Protein AF-A0A1H9PTI1-F1 (afdb_monomer)

Organism: NCBI:txid142588

Solvent-accessible surface area (backbone atoms only — not comparable to full-atom values): 15862 Å² total; per-residue (Å²): 107,56,58,69,17,53,41,52,44,51,54,34,57,76,70,72,52,53,68,55,72,52,19,57,98,73,50,55,49,75,55,46,56,32,26,38,67,64,71,44,89,77,56,69,72,57,49,54,56,40,30,57,69,66,73,48,55,71,68,59,50,48,56,72,28,37,82,60,94,69,70,53,70,65,55,54,46,49,50,21,57,80,72,66,36,58,73,56,34,56,50,49,29,56,48,19,50,52,51,20,77,75,63,73,42,64,69,27,50,56,50,23,51,50,40,49,43,56,50,19,60,72,71,76,45,77,63,61,64,71,61,53,50,55,52,50,53,54,60,71,69,56,81,62,47,50,71,67,51,46,44,48,47,55,74,44,54,92,80,47,62,65,69,57,54,53,51,52,47,33,49,53,71,64,57,84,39,75,41,35,55,95,72,54,80,48,71,57,45,55,53,32,53,53,54,50,31,53,51,24,49,77,68,67,37,51,71,59,22,50,53,51,50,54,52,50,43,74,76,47,57,40,92,89,33,55,67,46,43,42,55,50,42,24,51,52,8,49,49,24,36,75,70,66,74,40,50,66,63,8,49,50,37,33,50,54,33,35,52,52,31,47,76,71,67,37,55,71,59,24,51,53,54,50,54,51,51,51,54,54,51,64,75,65,56,81,132

Sequence (287 aa):
MKKIGQTLRLLRQSKGLSQREVAEGVMDFSYYNRVENDKVNISFSKLLLLLENFDISIEEFMFLNENNNKKDLRTLIADAYYLGNIQTLLKLEKLCIKQFEESDKILFRHSFILCRLLFARRNNEKLEQRYIDEIVDYLNSLSYYTRNDVRMLSDFYDILPTEMVFFLFEQMCIGKKKHSIADLSGFDMLVFHFNVIDLAIKHEKYSLAKKILEETKKEFFNPLNLLAVTICNYYDGLFLILFGNDAEQGTKLAEETIVVLESCKLKYQAQRHKEFLEEIKAKVQPI

pLDDT: mean 90.62, std 10.35, range [40.16, 97.88]

Foldseek 3Di:
DAQLLCLLVVLCVVVVHDLCLLCPPQHDSVVSVCSNVVNDDDDPVSVCSSCVSSVHDPVVSVVSRDPDPDDDLLVQLVCCLLVVPLVSLVVSLVVLVVVCVVPVDVSSVLSNQLSQCSVCVVVVHDRDVVSQVVLVVVLVPAQADDLVNLQSCLSCVVVHDLVVLVVVCCCCQPDVNPRYDPPNQDDSVLSSLLSNLVSCVVVVVNVVSVVSLVSLCVRQVDPVRVVSVLVSQLVVLLVCQQVVVHVPSSLVSLVVSLVVCVVVVVVVVSVVSVVVNVVSNVVRDDD

Secondary structure (DSSP, 8-state):
---HHHHHHHHHHHTT--HHHHHTTTS-HHHHHHHHTTSS---HHHHHHHHHHHT--HHHHHHHH-S-----HHHHHHHHHHTT-HHHHHHHHHHHHHHHHHH--HHHHHHHHHHHHHHHHHTTPPPPHHHHHHHHHHHHT-SSB-HHHHHHHHHHTTTS-HHHHHHHHHHHHSSTTTTB-TT-TTHHHHHHHHHHHHHHHHTT-HHHHHHHHHHHHHHH--TT-HHHHHHHHHHHHHHHHHTTS-HHHHHHHHHHHHHHHHHTT-HHHHHHHHHHHHHHHHHHS--

Structure (mmCIF, N/CA/C/O backbone):
data_AF-A0A1H9PTI1-F1
#
_entry.id   AF-A0A1H9PTI1-F1
#
loop_
_atom_site.group_PDB
_atom_site.id
_atom_site.type_symbol
_atom_site.label_atom_id
_atom_site.label_alt_id
_atom_site.label_comp_id
_atom_site.label_asym_id
_atom_site.label_entity_id
_atom_site.label_seq_id
_atom_site.pdbx_PDB_ins_code
_atom_site.Cartn_x
_atom_site.Cartn_y
_atom_site.Cartn_z
_atom_site.occupancy
_atom_site.B_iso_or_equiv
_atom_site.auth_seq_id
_atom_site.auth_comp_id
_atom_site.auth_asym_id
_atom_site.auth_atom_id
_atom_site.pdbx_PDB_model_num
ATOM 1 N N . MET A 1 1 ? 16.698 6.234 -17.238 1.00 64.75 1 MET A N 1
ATOM 2 C CA . MET A 1 1 ? 17.131 4.822 -17.260 1.00 64.75 1 MET A CA 1
ATOM 3 C C . MET A 1 1 ? 18.448 4.756 -18.008 1.00 64.75 1 MET A C 1
ATOM 5 O O . MET A 1 1 ? 18.610 5.519 -18.959 1.00 64.75 1 MET A O 1
ATOM 9 N N . LYS A 1 2 ? 19.387 3.914 -17.571 1.00 76.19 2 LYS A N 1
ATOM 10 C CA . LYS A 1 2 ? 20.518 3.505 -18.409 1.00 76.19 2 LYS A CA 1
ATOM 11 C C . LYS A 1 2 ? 19.982 2.711 -19.601 1.00 76.19 2 LYS A C 1
ATOM 13 O O . LYS A 1 2 ? 18.814 2.313 -19.625 1.00 76.19 2 LYS A O 1
ATOM 18 N N . LYS A 1 3 ? 20.820 2.525 -20.617 1.00 88.50 3 LYS A N 1
ATOM 19 C CA . LYS A 1 3 ? 20.473 1.613 -21.702 1.00 88.50 3 LYS A CA 1
ATOM 20 C C . LYS A 1 3 ? 20.676 0.170 -21.231 1.00 88.50 3 LYS A C 1
ATOM 22 O O . LYS A 1 3 ? 21.641 -0.119 -20.526 1.00 88.50 3 LYS A O 1
ATOM 27 N N . ILE A 1 4 ? 19.769 -0.717 -21.635 1.00 92.19 4 ILE A N 1
ATOM 28 C CA . ILE A 1 4 ? 19.734 -2.127 -21.211 1.00 92.19 4 ILE A CA 1
ATOM 29 C C . ILE A 1 4 ? 21.072 -2.826 -21.484 1.00 92.19 4 ILE A C 1
ATOM 31 O O . ILE A 1 4 ? 21.579 -3.526 -20.611 1.00 92.19 4 ILE A O 1
ATOM 35 N N . GLY A 1 5 ? 21.674 -2.598 -22.655 1.00 94.88 5 GLY A N 1
ATOM 36 C CA . GLY A 1 5 ? 22.947 -3.205 -23.036 1.00 94.88 5 GLY A CA 1
ATOM 37 C C . GLY A 1 5 ? 24.093 -2.824 -22.107 1.00 94.88 5 GLY A C 1
ATOM 38 O O . GLY A 1 5 ? 24.860 -3.685 -21.681 1.00 94.88 5 GLY A O 1
ATOM 39 N N . GLN A 1 6 ? 24.168 -1.550 -21.721 1.00 93.06 6 GLN A N 1
ATOM 40 C CA . GLN A 1 6 ? 25.164 -1.069 -20.759 1.00 93.06 6 GLN A CA 1
ATOM 41 C C . GLN A 1 6 ? 25.001 -1.710 -19.383 1.00 93.06 6 GLN A C 1
ATOM 43 O O . GLN A 1 6 ? 26.000 -2.059 -18.756 1.00 93.06 6 GLN A O 1
ATOM 48 N N . THR A 1 7 ? 23.762 -1.887 -18.920 1.00 94.44 7 THR A N 1
ATOM 49 C CA . THR A 1 7 ? 23.484 -2.555 -17.642 1.00 94.44 7 THR A CA 1
ATOM 50 C C . THR A 1 7 ? 23.893 -4.028 -17.693 1.00 94.44 7 THR A C 1
ATOM 52 O O . THR A 1 7 ? 24.588 -4.489 -16.790 1.00 94.44 7 THR A O 1
ATOM 55 N N . LEU A 1 8 ? 23.566 -4.743 -18.778 1.00 95.88 8 LEU A N 1
ATOM 56 C CA . LEU A 1 8 ? 23.993 -6.134 -18.990 1.00 95.88 8 LEU A CA 1
ATOM 57 C C . LEU A 1 8 ? 25.522 -6.261 -19.029 1.00 95.88 8 LEU A C 1
ATOM 59 O O . LEU A 1 8 ? 26.089 -7.136 -18.381 1.00 95.88 8 LEU A O 1
ATOM 63 N N . ARG A 1 9 ? 26.205 -5.338 -19.715 1.00 95.69 9 ARG A N 1
ATOM 64 C CA . ARG A 1 9 ? 27.671 -5.300 -19.761 1.00 95.69 9 ARG A CA 1
ATOM 65 C C . ARG A 1 9 ? 28.286 -5.088 -18.381 1.00 95.69 9 ARG A C 1
ATOM 67 O O . ARG A 1 9 ? 29.258 -5.761 -18.047 1.00 95.69 9 ARG A O 1
ATOM 74 N N . LEU A 1 10 ? 27.742 -4.157 -17.600 1.00 93.94 10 LEU A N 1
ATOM 75 C CA . LEU A 1 10 ? 28.207 -3.876 -16.242 1.00 93.94 10 LEU A CA 1
ATOM 76 C C . LEU A 1 10 ? 28.035 -5.100 -15.335 1.00 93.94 10 LEU A C 1
ATOM 78 O O . LEU A 1 10 ? 28.979 -5.479 -14.648 1.00 93.94 10 LEU A O 1
ATOM 82 N N . LEU A 1 11 ? 26.867 -5.743 -15.387 1.00 94.94 11 LEU A N 1
ATOM 83 C CA . LEU A 1 11 ? 26.568 -6.958 -14.630 1.00 94.94 11 LEU A CA 1
ATOM 84 C C . LEU A 1 11 ? 27.483 -8.124 -15.023 1.00 94.94 11 LEU A C 1
ATOM 86 O O . LEU A 1 11 ? 28.022 -8.827 -14.171 1.00 94.94 11 LEU A O 1
ATOM 90 N N . ARG A 1 12 ? 27.716 -8.302 -16.324 1.00 96.19 12 ARG A N 1
ATOM 91 C CA . ARG A 1 12 ? 28.641 -9.314 -16.822 1.00 96.19 12 ARG A CA 1
ATOM 92 C C . ARG A 1 12 ? 30.058 -9.088 -16.316 1.00 96.19 12 ARG A C 1
ATOM 94 O O . ARG A 1 12 ? 30.703 -10.023 -15.850 1.00 96.19 12 ARG A O 1
ATOM 101 N N . GLN A 1 13 ? 30.550 -7.856 -16.425 1.00 96.19 13 GLN A N 1
ATOM 102 C CA . GLN A 1 13 ? 31.900 -7.511 -15.994 1.00 96.19 13 GLN A CA 1
ATOM 103 C C . GLN A 1 13 ? 32.073 -7.650 -14.477 1.00 96.19 13 GLN A C 1
ATOM 105 O O . GLN A 1 13 ? 33.123 -8.121 -14.051 1.00 96.19 13 GLN A O 1
ATOM 110 N N . SER A 1 14 ? 31.063 -7.307 -13.668 1.00 94.81 14 SER A N 1
ATOM 111 C CA . SER A 1 14 ? 31.139 -7.462 -12.209 1.00 94.81 14 SER A CA 1
ATOM 112 C C . SER A 1 14 ? 31.181 -8.925 -11.762 1.00 94.81 14 SER A C 1
ATOM 114 O O . SER A 1 14 ? 31.816 -9.229 -10.757 1.00 94.81 14 SER A O 1
ATOM 116 N N . LYS A 1 15 ? 30.563 -9.834 -12.528 1.00 94.69 15 LYS A N 1
ATOM 117 C CA . LYS A 1 15 ? 30.600 -11.287 -12.294 1.00 94.69 15 LYS A CA 1
ATOM 118 C C . LYS A 1 15 ? 31.793 -11.992 -12.959 1.00 94.69 15 LYS A C 1
ATOM 120 O O . LYS A 1 15 ? 31.915 -13.204 -12.847 1.00 94.69 15 LYS A O 1
ATOM 125 N N . GLY A 1 16 ? 32.672 -11.260 -13.652 1.00 95.75 16 GLY A N 1
ATOM 126 C CA . GLY A 1 16 ? 33.845 -11.834 -14.323 1.00 95.75 16 GLY A CA 1
ATOM 127 C C . GLY A 1 16 ? 33.519 -12.735 -15.520 1.00 95.75 16 GLY A C 1
ATOM 128 O O . GLY A 1 16 ? 34.375 -13.500 -15.950 1.00 95.75 16 GLY A O 1
ATOM 129 N N . LEU A 1 17 ? 32.305 -12.638 -16.070 1.00 94.94 17 LEU A N 1
ATOM 130 C CA . LEU A 1 17 ? 31.824 -13.511 -17.140 1.00 94.94 17 LEU A CA 1
ATOM 131 C C . LEU A 1 17 ? 32.238 -12.995 -18.528 1.00 94.94 17 LEU A C 1
ATOM 133 O O . LEU A 1 17 ? 32.283 -11.788 -18.810 1.00 94.94 17 LEU A O 1
ATOM 137 N N . SER A 1 18 ? 32.496 -13.909 -19.454 1.00 95.00 18 SER A N 1
ATOM 138 C CA . SER A 1 18 ? 32.655 -13.606 -20.872 1.00 95.00 18 SER A CA 1
ATOM 139 C C . SER A 1 18 ? 31.298 -13.424 -21.553 1.00 95.00 18 SER A C 1
ATOM 141 O O . SER A 1 18 ? 30.252 -13.886 -21.101 1.00 95.00 18 SER A O 1
ATOM 143 N N . GLN A 1 19 ? 31.298 -12.729 -22.690 1.00 95.12 19 GLN A N 1
ATOM 144 C CA . GLN A 1 19 ? 30.088 -12.564 -23.501 1.00 95.12 19 GLN A CA 1
ATOM 145 C C . GLN A 1 19 ? 29.557 -13.897 -24.048 1.00 95.12 19 GLN A C 1
ATOM 147 O O . GLN A 1 19 ? 28.377 -13.981 -24.364 1.00 95.12 19 GLN A O 1
ATOM 152 N N . ARG A 1 20 ? 30.418 -14.914 -24.200 1.00 94.12 20 ARG A N 1
ATOM 153 C CA . ARG A 1 20 ? 30.008 -16.240 -24.678 1.00 94.12 20 ARG A CA 1
ATOM 154 C C . ARG A 1 20 ? 29.262 -17.005 -23.594 1.00 94.12 20 ARG A C 1
ATOM 156 O O . ARG A 1 20 ? 28.177 -17.481 -23.882 1.00 94.12 20 ARG A O 1
ATOM 163 N N . GLU A 1 21 ? 29.808 -17.033 -22.379 1.00 92.88 21 GLU A N 1
ATOM 164 C CA . GLU A 1 21 ? 29.183 -17.699 -21.224 1.00 92.88 21 GLU A CA 1
ATOM 165 C C . GLU A 1 21 ? 27.784 -17.141 -20.948 1.00 92.88 21 GLU A C 1
ATOM 167 O O . GLU A 1 21 ? 26.845 -17.894 -20.739 1.00 92.88 21 GLU A O 1
ATOM 172 N N . VAL A 1 22 ? 27.608 -15.819 -21.032 1.00 93.50 22 VAL A N 1
ATOM 173 C CA . VAL A 1 22 ? 26.290 -15.204 -20.816 1.00 93.50 22 VAL A CA 1
ATOM 174 C C . VAL A 1 22 ? 25.308 -15.486 -21.957 1.00 93.50 22 VAL A C 1
ATOM 176 O O . VAL A 1 22 ? 24.116 -15.649 -21.715 1.00 93.50 22 VAL A O 1
ATOM 179 N N . ALA A 1 23 ? 25.778 -15.494 -23.207 1.00 94.62 23 ALA A N 1
ATOM 180 C CA . ALA A 1 23 ? 24.911 -15.653 -24.374 1.00 94.62 23 ALA A CA 1
ATOM 181 C C . ALA A 1 23 ? 24.483 -17.111 -24.622 1.00 94.62 23 ALA A C 1
ATOM 183 O O . ALA A 1 23 ? 23.519 -17.347 -25.356 1.00 94.62 23 ALA A O 1
ATOM 184 N N . GLU A 1 24 ? 25.201 -18.072 -24.038 1.00 93.19 24 GLU A N 1
ATOM 185 C CA . GLU A 1 24 ? 24.982 -19.504 -24.220 1.00 93.19 24 GLU A CA 1
ATOM 186 C C . GLU A 1 24 ? 23.535 -19.907 -23.903 1.00 93.19 24 GLU A C 1
ATOM 188 O O . GLU A 1 24 ? 22.934 -19.452 -22.932 1.00 93.19 24 GLU A O 1
ATOM 193 N N . GLY A 1 25 ? 22.939 -20.711 -24.787 1.00 93.12 25 GLY A N 1
ATOM 194 C CA . GLY A 1 25 ? 21.541 -21.143 -24.675 1.00 93.12 25 GLY A CA 1
ATOM 195 C C . GLY A 1 25 ? 20.489 -20.070 -24.992 1.00 93.12 25 GLY A C 1
ATOM 196 O O . GLY A 1 25 ? 19.322 -20.416 -25.161 1.00 93.12 25 GLY A O 1
ATOM 197 N N . VAL A 1 26 ? 20.870 -18.793 -25.143 1.00 95.81 26 VAL A N 1
ATOM 198 C CA . VAL A 1 26 ? 19.920 -17.682 -25.355 1.00 95.81 26 VAL A CA 1
ATOM 199 C C . VAL A 1 26 ? 20.045 -17.050 -26.743 1.00 95.81 26 VAL A C 1
ATOM 201 O O . VAL A 1 26 ? 19.034 -16.757 -27.394 1.00 95.81 26 VAL A O 1
ATOM 204 N N . MET A 1 27 ? 21.271 -16.775 -27.204 1.00 95.56 27 MET A N 1
ATOM 205 C CA . MET A 1 27 ? 21.526 -16.108 -28.487 1.00 95.56 27 MET A CA 1
ATOM 206 C C . MET A 1 27 ? 22.975 -16.254 -28.969 1.00 95.56 27 MET A C 1
ATOM 208 O O . MET A 1 27 ? 23.883 -16.533 -28.196 1.00 95.56 27 MET A O 1
ATOM 212 N N . ASP A 1 28 ? 23.219 -15.958 -30.246 1.00 94.88 28 ASP A N 1
ATOM 213 C CA . ASP A 1 28 ? 24.581 -15.904 -30.776 1.00 94.88 28 ASP A CA 1
ATOM 214 C C . ASP A 1 28 ? 25.425 -14.807 -30.117 1.00 94.88 28 ASP A C 1
ATOM 216 O O . ASP A 1 28 ? 24.972 -13.676 -29.910 1.00 94.88 28 ASP A O 1
ATOM 220 N N . PHE A 1 29 ? 26.711 -15.103 -29.912 1.00 91.69 29 PHE A N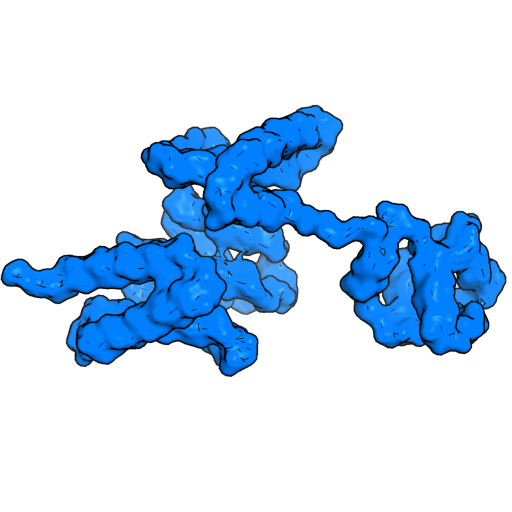 1
ATOM 221 C CA . PHE A 1 29 ? 27.704 -14.157 -29.392 1.00 91.69 29 PHE A CA 1
ATOM 222 C C . PHE A 1 29 ? 27.695 -12.810 -30.135 1.00 91.69 29 PHE A C 1
ATOM 224 O O . PHE A 1 29 ? 27.765 -11.751 -29.511 1.00 91.69 29 PHE A O 1
ATOM 231 N N . SER A 1 30 ? 27.577 -12.826 -31.468 1.00 93.94 30 SER A N 1
ATOM 232 C CA . SER A 1 30 ? 27.551 -11.602 -32.283 1.00 93.94 30 SER A CA 1
ATOM 233 C C . SER A 1 30 ? 26.294 -10.760 -32.032 1.00 93.94 30 SER A C 1
ATOM 235 O O . SER A 1 30 ? 26.329 -9.531 -32.123 1.00 93.94 30 SER A O 1
ATOM 237 N N . TYR A 1 31 ? 25.172 -11.399 -31.694 1.00 96.31 31 TYR A N 1
ATOM 238 C CA . TYR A 1 31 ? 23.957 -10.711 -31.282 1.00 96.31 31 TYR A CA 1
ATOM 239 C C . TYR A 1 31 ? 24.129 -10.132 -29.878 1.00 96.31 31 TYR A C 1
ATOM 241 O O . TYR A 1 31 ? 23.913 -8.936 -29.703 1.00 96.31 31 TYR A O 1
ATOM 249 N N . TYR A 1 32 ? 24.599 -10.928 -28.914 1.00 96.94 32 TYR A N 1
ATOM 250 C CA . TYR A 1 32 ? 24.803 -10.469 -27.538 1.00 96.94 32 TYR A CA 1
ATOM 251 C C . TYR A 1 32 ? 25.808 -9.311 -27.444 1.00 96.94 32 TYR A C 1
ATOM 253 O O . TYR A 1 32 ? 25.558 -8.313 -26.772 1.00 96.94 32 TYR A O 1
ATOM 261 N N . ASN A 1 33 ? 26.903 -9.365 -28.207 1.00 96.44 33 ASN A N 1
ATOM 262 C CA . ASN A 1 33 ? 27.857 -8.261 -28.294 1.00 96.44 33 ASN A CA 1
ATOM 263 C C . ASN A 1 33 ? 27.194 -6.967 -28.801 1.00 96.44 33 ASN A C 1
ATOM 265 O O . ASN A 1 33 ? 27.446 -5.886 -28.268 1.00 96.44 33 ASN A O 1
ATOM 269 N N . ARG A 1 34 ? 26.313 -7.058 -29.805 1.00 97.12 34 ARG A N 1
ATOM 270 C CA . ARG A 1 34 ? 25.544 -5.902 -30.285 1.00 97.12 34 ARG A CA 1
ATOM 271 C C . ARG A 1 34 ? 24.524 -5.421 -29.252 1.00 97.12 34 ARG A C 1
ATOM 273 O O . ARG A 1 34 ? 24.325 -4.212 -29.169 1.00 97.12 34 ARG A O 1
ATOM 280 N N . VAL A 1 35 ? 23.922 -6.318 -28.466 1.00 96.75 35 VAL A N 1
ATOM 281 C CA . VAL A 1 35 ? 23.037 -5.958 -27.344 1.00 96.75 35 VAL A CA 1
ATOM 282 C C . VAL A 1 35 ? 23.811 -5.146 -26.308 1.00 96.75 35 VAL A C 1
ATOM 284 O O . VAL A 1 35 ? 23.404 -4.029 -26.020 1.00 96.75 35 VAL A O 1
ATOM 287 N N . GLU A 1 36 ? 24.954 -5.635 -25.810 1.00 95.94 36 GLU A N 1
ATOM 288 C CA . GLU A 1 36 ? 25.761 -4.933 -24.791 1.00 95.94 36 GLU A CA 1
ATOM 289 C C . GLU A 1 36 ? 26.245 -3.545 -25.231 1.00 95.94 36 GLU A C 1
ATOM 291 O O . GLU A 1 36 ? 26.475 -2.664 -24.405 1.00 95.94 36 GLU A O 1
ATOM 296 N N . ASN A 1 37 ? 26.414 -3.345 -26.539 1.00 95.12 37 ASN A N 1
ATOM 297 C CA . ASN A 1 37 ? 26.810 -2.067 -27.127 1.00 95.12 37 ASN A CA 1
ATOM 298 C C . ASN A 1 37 ? 25.611 -1.198 -27.559 1.00 95.12 37 ASN A C 1
ATOM 300 O O . ASN A 1 37 ? 25.799 -0.219 -28.287 1.00 95.12 37 ASN A O 1
ATOM 304 N N . ASP A 1 38 ? 24.389 -1.567 -27.158 1.00 93.94 38 ASP A N 1
ATOM 305 C CA . ASP A 1 38 ? 23.122 -0.910 -27.501 1.00 93.94 38 ASP A CA 1
ATOM 306 C C . ASP A 1 38 ? 22.920 -0.703 -29.013 1.00 93.94 38 ASP A C 1
ATOM 308 O O . ASP A 1 38 ? 22.343 0.295 -29.456 1.00 93.94 38 ASP A O 1
ATOM 312 N N . LYS A 1 39 ? 23.449 -1.624 -29.827 1.00 96.38 39 LYS A N 1
ATOM 313 C CA . LYS A 1 39 ? 23.318 -1.617 -31.293 1.00 96.38 39 LYS A CA 1
ATOM 314 C C . LYS A 1 39 ? 22.070 -2.348 -31.769 1.00 96.38 39 LYS A C 1
ATOM 316 O O . LYS A 1 39 ? 21.608 -2.083 -32.873 1.00 96.38 39 LYS A O 1
ATOM 321 N N . VAL A 1 40 ? 21.543 -3.262 -30.959 1.00 95.31 40 VAL A N 1
ATOM 322 C CA . VAL A 1 40 ? 20.271 -3.949 -31.199 1.00 95.31 40 VAL A CA 1
ATOM 323 C C . VAL A 1 40 ? 19.473 -4.013 -29.904 1.00 95.31 40 VAL A C 1
ATOM 325 O O . VAL A 1 40 ? 20.048 -4.088 -28.818 1.00 95.31 40 VAL A O 1
ATOM 328 N N . ASN A 1 41 ? 18.148 -4.009 -30.024 1.00 92.62 41 ASN A N 1
ATOM 329 C CA . ASN A 1 41 ? 17.269 -4.244 -28.886 1.00 92.62 41 ASN A CA 1
ATOM 330 C C . ASN A 1 41 ? 17.242 -5.736 -28.533 1.00 92.62 41 ASN A C 1
ATOM 332 O O . ASN A 1 41 ? 17.414 -6.607 -29.390 1.00 92.62 41 ASN A O 1
ATOM 336 N N . ILE A 1 42 ? 16.981 -6.033 -27.267 1.00 94.69 42 ILE A N 1
ATOM 337 C CA . ILE A 1 42 ? 16.712 -7.387 -26.789 1.00 94.69 42 ILE A CA 1
ATOM 338 C C . ILE A 1 42 ? 15.212 -7.535 -26.519 1.00 94.69 42 ILE A C 1
ATOM 340 O O . ILE A 1 42 ? 14.579 -6.629 -25.981 1.00 94.69 42 ILE A O 1
ATOM 344 N N . SER A 1 43 ? 14.628 -8.664 -26.918 1.00 95.56 43 SER A N 1
ATOM 345 C CA . SER A 1 43 ? 13.246 -9.000 -26.560 1.00 95.56 43 SER A CA 1
ATOM 346 C C . SER A 1 43 ? 13.142 -9.319 -25.070 1.00 95.56 43 SER A C 1
ATOM 348 O O . SER A 1 43 ? 14.052 -9.948 -24.532 1.00 95.56 43 SER A O 1
ATOM 350 N N . PHE A 1 44 ? 12.005 -9.015 -24.446 1.00 95.19 44 PHE A N 1
ATOM 351 C CA . PHE A 1 44 ? 11.764 -9.298 -23.028 1.00 95.19 44 PHE A CA 1
ATOM 352 C C . PHE A 1 44 ? 12.049 -10.760 -22.635 1.00 95.19 44 PHE A C 1
ATOM 354 O O . PHE A 1 44 ? 12.798 -10.995 -21.696 1.00 95.19 44 PHE A O 1
ATOM 361 N N . SER A 1 45 ? 11.576 -11.745 -23.409 1.00 96.44 45 SER A N 1
ATOM 362 C CA . SER A 1 45 ? 11.821 -13.171 -23.124 1.00 96.44 45 SER A CA 1
ATOM 363 C C . SER A 1 45 ? 13.310 -13.533 -23.096 1.00 96.44 45 SER A C 1
ATOM 365 O O . SER A 1 45 ? 13.759 -14.250 -22.214 1.00 96.44 45 SER A O 1
ATOM 367 N N . LYS A 1 46 ? 14.099 -12.993 -24.034 1.00 96.25 46 LYS A N 1
ATOM 368 C CA . LYS A 1 46 ? 15.558 -13.189 -24.052 1.00 96.25 46 LYS A CA 1
ATOM 369 C C . LYS A 1 46 ? 16.248 -12.478 -22.897 1.00 96.25 46 LYS A C 1
ATOM 371 O O . LYS A 1 46 ? 17.246 -12.983 -22.411 1.00 96.25 46 LYS A O 1
ATOM 376 N N . LEU A 1 47 ? 15.746 -11.314 -22.480 1.00 96.25 47 LEU A N 1
ATOM 377 C CA . LEU A 1 47 ? 16.271 -10.636 -21.301 1.00 96.25 47 LEU A CA 1
ATOM 378 C C . LEU A 1 47 ? 16.094 -11.524 -20.068 1.00 96.25 47 LEU A C 1
ATOM 380 O O . LEU A 1 47 ? 17.084 -11.757 -19.396 1.00 96.25 47 LEU A O 1
ATOM 384 N N . LEU A 1 48 ? 14.900 -12.077 -19.826 1.00 96.25 48 LEU A N 1
ATOM 385 C CA . LEU A 1 48 ? 14.656 -12.966 -18.681 1.00 96.25 48 LEU A CA 1
ATOM 386 C C . LEU A 1 48 ? 15.615 -14.163 -18.653 1.00 96.25 48 LEU A C 1
ATOM 388 O O . LEU A 1 48 ? 16.266 -14.384 -17.640 1.00 96.25 48 LEU A O 1
ATOM 392 N N . LEU A 1 49 ? 15.797 -14.845 -19.788 1.00 96.38 49 LEU A N 1
ATOM 393 C CA . LEU A 1 49 ? 16.751 -15.957 -19.893 1.00 96.38 49 LEU A CA 1
ATOM 394 C C . LEU A 1 49 ? 18.202 -15.530 -19.611 1.00 96.38 49 LEU A C 1
ATOM 396 O O . LEU A 1 49 ? 18.966 -16.268 -19.001 1.00 96.38 49 LEU A O 1
ATOM 400 N N . LEU A 1 50 ? 18.606 -14.324 -20.026 1.00 95.94 50 LEU A N 1
ATOM 401 C CA . LEU A 1 50 ? 19.926 -13.808 -19.657 1.00 95.94 50 LEU A CA 1
ATOM 402 C C . LEU A 1 50 ? 20.039 -13.531 -18.157 1.00 95.94 50 LEU A C 1
ATOM 404 O O . LEU A 1 50 ? 21.106 -13.740 -17.590 1.00 95.94 50 LEU A O 1
ATOM 408 N N . LEU A 1 51 ? 18.979 -13.023 -17.523 1.00 95.50 51 LEU A N 1
ATOM 409 C CA . LEU A 1 51 ? 18.977 -12.759 -16.084 1.00 95.50 51 LEU A CA 1
ATOM 410 C C . LEU A 1 51 ? 19.094 -14.056 -15.274 1.00 95.50 51 LEU A C 1
ATOM 412 O O . LEU A 1 51 ? 19.807 -14.063 -14.275 1.00 95.50 51 LEU A O 1
ATOM 416 N N . GLU A 1 52 ? 18.512 -15.156 -15.761 1.00 94.06 52 GLU A N 1
ATOM 417 C CA . GLU A 1 52 ? 18.744 -16.503 -15.219 1.00 94.06 52 GLU A CA 1
ATOM 418 C C . GLU A 1 52 ? 20.226 -16.901 -15.317 1.00 94.06 52 GLU A C 1
ATOM 420 O O . GLU A 1 52 ? 20.809 -17.316 -14.318 1.00 94.06 52 GLU A O 1
ATOM 425 N N . ASN A 1 53 ? 20.885 -16.677 -16.464 1.00 93.25 53 ASN A N 1
ATOM 426 C CA . ASN A 1 53 ? 22.332 -16.921 -16.611 1.00 93.25 53 ASN A CA 1
ATOM 427 C C . ASN A 1 53 ? 23.186 -16.041 -15.680 1.00 93.25 53 ASN A C 1
ATOM 429 O O . ASN A 1 53 ? 24.316 -16.394 -15.338 1.00 93.25 53 ASN A O 1
ATOM 433 N N . PHE A 1 54 ? 22.670 -14.881 -15.277 1.00 93.62 54 PHE A N 1
ATOM 434 C CA . PHE A 1 54 ? 23.312 -14.023 -14.291 1.00 93.62 54 PHE A CA 1
ATOM 435 C C . PHE A 1 54 ? 22.977 -14.386 -12.846 1.00 93.62 54 PHE A C 1
ATOM 437 O O . PHE A 1 54 ? 23.631 -13.833 -11.961 1.00 93.62 54 PHE A O 1
ATOM 444 N N . ASP A 1 55 ? 22.013 -15.271 -12.596 1.00 92.69 55 ASP A N 1
ATOM 445 C CA . ASP A 1 55 ? 21.440 -15.523 -11.271 1.00 92.69 55 ASP A CA 1
ATOM 446 C C . ASP A 1 55 ? 21.004 -14.213 -10.590 1.00 92.69 55 ASP A C 1
ATOM 448 O O . ASP A 1 55 ? 21.472 -13.858 -9.507 1.00 92.69 55 ASP A O 1
ATOM 452 N N . ILE A 1 56 ? 20.197 -13.415 -11.301 1.00 94.00 56 ILE A N 1
ATOM 453 C CA . ILE A 1 56 ? 19.548 -12.224 -10.741 1.00 94.00 56 ILE A CA 1
ATOM 454 C C . ILE A 1 56 ? 18.083 -12.146 -11.157 1.00 94.00 56 ILE A C 1
ATOM 456 O O . ILE A 1 56 ? 17.687 -12.596 -12.233 1.00 94.00 56 ILE A O 1
ATOM 460 N N . SER A 1 57 ? 17.278 -11.503 -10.321 1.00 93.25 57 SER A N 1
ATOM 461 C CA . SER A 1 57 ? 15.879 -11.214 -10.625 1.00 93.25 57 SER A CA 1
ATOM 462 C C . SER A 1 57 ? 15.716 -10.051 -11.618 1.00 93.25 57 SER A C 1
ATOM 464 O O . SER A 1 57 ? 16.612 -9.215 -11.808 1.00 93.25 57 SER A O 1
ATOM 466 N N . ILE A 1 58 ? 14.538 -9.954 -12.245 1.00 92.06 58 ILE A N 1
ATOM 467 C CA . ILE A 1 58 ? 14.191 -8.792 -13.078 1.00 92.06 58 ILE A CA 1
ATOM 468 C C . ILE A 1 58 ? 14.105 -7.517 -12.235 1.00 92.06 58 ILE A C 1
ATOM 470 O O . ILE A 1 58 ? 14.484 -6.448 -12.707 1.00 92.06 58 ILE A O 1
ATOM 474 N N . GLU A 1 59 ? 13.688 -7.623 -10.976 1.00 87.94 59 GLU A N 1
ATOM 475 C CA . GLU A 1 59 ? 13.627 -6.524 -10.018 1.00 87.94 59 GLU A CA 1
ATOM 476 C C . GLU A 1 59 ? 15.020 -5.937 -9.754 1.00 87.94 59 GLU A C 1
ATOM 478 O O . GLU A 1 59 ? 15.212 -4.723 -9.867 1.00 87.94 59 GLU A O 1
ATOM 483 N N . GLU A 1 60 ? 16.014 -6.785 -9.475 1.00 89.00 60 GLU A N 1
ATOM 484 C CA . GLU A 1 60 ? 17.406 -6.357 -9.292 1.00 89.00 60 GLU A CA 1
ATOM 485 C C . GLU A 1 60 ? 17.982 -5.745 -10.569 1.00 89.00 60 GLU A C 1
ATOM 487 O O . GLU A 1 60 ? 18.642 -4.703 -10.524 1.00 89.00 60 GLU A O 1
ATOM 492 N N . PHE A 1 61 ? 17.699 -6.346 -11.728 1.00 92.81 61 PHE A N 1
ATOM 493 C CA . PHE A 1 61 ? 18.123 -5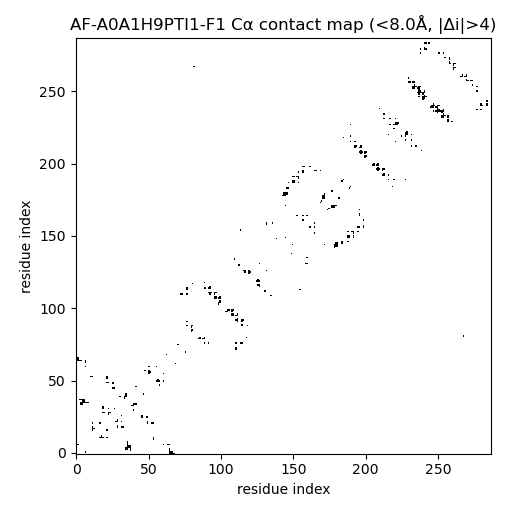.785 -13.006 1.00 92.81 61 PHE A CA 1
ATOM 494 C C . PHE A 1 61 ? 17.533 -4.390 -13.237 1.00 92.81 61 PHE A C 1
ATOM 496 O O . PHE A 1 61 ? 18.249 -3.463 -13.627 1.00 92.81 61 PHE A O 1
ATOM 503 N N . MET A 1 62 ? 16.234 -4.221 -12.986 1.00 88.31 62 MET A N 1
ATOM 504 C CA . MET A 1 62 ? 15.550 -2.939 -13.129 1.00 88.31 62 MET A CA 1
ATOM 505 C C . MET A 1 62 ? 16.128 -1.898 -12.173 1.00 88.31 62 MET A C 1
ATOM 507 O O . MET A 1 62 ? 16.384 -0.774 -12.605 1.00 88.31 62 MET A O 1
ATOM 511 N N . PHE A 1 63 ? 16.444 -2.281 -10.934 1.00 86.00 63 PHE A N 1
ATOM 512 C CA . PHE A 1 63 ? 17.123 -1.412 -9.974 1.00 86.00 63 PHE A CA 1
ATOM 513 C C . PHE A 1 63 ? 18.500 -0.948 -10.479 1.00 86.00 63 PHE A C 1
ATOM 515 O O . PHE A 1 63 ? 18.818 0.237 -10.417 1.00 86.00 63 PHE A O 1
ATOM 522 N N . LEU A 1 64 ? 19.306 -1.849 -11.051 1.00 87.62 64 LEU A N 1
ATOM 523 C CA . LEU A 1 64 ? 20.608 -1.503 -11.642 1.00 87.62 64 LEU A CA 1
ATOM 524 C C . LEU A 1 64 ? 20.485 -0.617 -12.893 1.00 87.62 64 LEU A C 1
ATOM 526 O O . LEU A 1 64 ? 21.363 0.214 -13.173 1.00 87.62 64 LEU A O 1
ATOM 530 N N . ASN A 1 65 ? 19.416 -0.821 -13.666 1.00 86.50 65 ASN A N 1
ATOM 531 C CA . ASN A 1 65 ? 19.138 -0.103 -14.903 1.00 86.50 65 ASN A CA 1
ATOM 532 C C . ASN A 1 65 ? 18.541 1.292 -14.656 1.00 86.50 65 ASN A C 1
ATOM 534 O O . ASN A 1 65 ? 18.722 2.221 -15.454 1.00 86.50 65 ASN A O 1
ATOM 538 N N . GLU A 1 66 ? 17.818 1.477 -13.559 1.00 79.56 66 GLU A N 1
ATOM 539 C CA . GLU A 1 66 ? 17.304 2.773 -13.160 1.00 79.56 66 GLU A CA 1
ATOM 540 C C . GLU A 1 66 ? 18.417 3.630 -12.546 1.00 79.56 66 GLU A C 1
ATOM 542 O O . GLU A 1 66 ? 19.060 3.293 -11.565 1.00 79.56 66 GLU A O 1
ATOM 547 N N . ASN A 1 67 ? 18.650 4.810 -13.130 1.00 58.53 67 ASN A N 1
ATOM 548 C CA . ASN A 1 67 ? 19.622 5.778 -12.605 1.00 58.53 67 ASN A CA 1
ATOM 549 C C . ASN A 1 67 ? 19.107 6.532 -11.365 1.00 58.53 67 ASN A C 1
ATOM 551 O O . ASN A 1 67 ? 19.728 7.504 -10.952 1.00 58.53 67 ASN A O 1
ATOM 555 N N . ASN A 1 68 ? 17.945 6.169 -10.823 1.00 53.75 68 ASN A N 1
ATOM 556 C CA . ASN A 1 68 ? 17.342 6.871 -9.703 1.00 53.75 68 ASN A CA 1
ATOM 557 C C . ASN A 1 68 ? 16.450 5.935 -8.890 1.00 53.75 68 ASN A C 1
ATOM 559 O O . ASN A 1 68 ? 15.476 5.418 -9.423 1.00 53.75 68 ASN A O 1
ATOM 563 N N . ASN A 1 69 ? 16.694 5.892 -7.580 1.00 57.19 69 ASN A N 1
ATOM 564 C CA . ASN A 1 69 ? 15.764 5.413 -6.554 1.00 57.19 69 ASN A CA 1
ATOM 565 C C . ASN A 1 69 ? 14.569 6.375 -6.420 1.00 57.19 69 ASN A C 1
ATOM 567 O O . ASN A 1 69 ? 14.339 6.959 -5.357 1.00 57.19 69 ASN A O 1
ATOM 571 N N . LYS A 1 70 ? 13.844 6.645 -7.510 1.00 65.44 70 LYS A N 1
ATOM 572 C CA . LYS A 1 70 ? 12.649 7.485 -7.442 1.00 65.44 70 LYS A CA 1
ATOM 573 C C . LYS A 1 70 ? 11.565 6.676 -6.749 1.00 65.44 70 LYS A C 1
ATOM 575 O O . LYS A 1 70 ? 11.017 5.747 -7.327 1.00 65.44 70 LYS A O 1
ATOM 580 N N . LYS A 1 71 ? 11.263 7.060 -5.507 1.00 72.44 71 LYS A N 1
ATOM 581 C CA . LYS A 1 71 ? 10.039 6.635 -4.828 1.00 72.44 71 LYS A CA 1
ATOM 582 C C . LYS A 1 71 ? 8.856 6.843 -5.770 1.00 72.44 71 LYS A C 1
ATOM 584 O O . LYS A 1 71 ? 8.789 7.869 -6.457 1.00 72.44 71 LYS A O 1
ATOM 589 N N . ASP A 1 72 ? 7.942 5.878 -5.788 1.00 83.56 72 ASP A N 1
ATOM 590 C CA . ASP A 1 72 ? 6.702 6.043 -6.529 1.00 83.56 72 ASP A CA 1
ATOM 591 C C . ASP A 1 72 ? 5.929 7.270 -6.008 1.00 83.56 72 ASP A C 1
ATOM 593 O O . ASP A 1 72 ? 6.086 7.711 -4.862 1.00 83.56 72 ASP A O 1
ATOM 597 N N . LEU A 1 73 ? 5.128 7.873 -6.888 1.00 89.69 73 LEU A N 1
ATOM 598 C CA . LEU A 1 73 ? 4.428 9.126 -6.604 1.00 89.69 73 LEU A CA 1
ATOM 599 C C . LEU A 1 73 ? 3.522 9.013 -5.370 1.00 89.69 73 LEU A C 1
ATOM 601 O O . LEU A 1 73 ? 3.454 9.941 -4.566 1.00 89.69 73 LEU A O 1
ATOM 605 N N . ARG A 1 74 ? 2.879 7.857 -5.186 1.00 89.25 74 ARG A N 1
ATOM 606 C CA . ARG A 1 74 ? 1.995 7.585 -4.051 1.00 89.25 74 ARG A CA 1
ATOM 607 C C . ARG A 1 74 ? 2.763 7.572 -2.729 1.00 89.25 74 ARG A C 1
ATOM 609 O O . ARG A 1 74 ? 2.294 8.144 -1.751 1.00 89.25 74 ARG A O 1
ATOM 616 N N . THR A 1 75 ? 3.962 6.999 -2.710 1.00 89.50 75 THR A N 1
ATOM 617 C CA . THR A 1 75 ? 4.858 6.990 -1.547 1.00 89.50 75 THR A CA 1
ATOM 618 C C . THR A 1 75 ? 5.294 8.406 -1.185 1.00 89.50 75 THR A C 1
ATOM 620 O O . THR A 1 75 ? 5.275 8.770 -0.015 1.00 89.50 75 THR A O 1
ATOM 623 N N . LEU A 1 76 ? 5.619 9.245 -2.176 1.00 93.56 76 LEU A N 1
ATOM 624 C CA . LEU A 1 76 ? 5.952 10.655 -1.929 1.00 93.56 76 LEU A CA 1
ATOM 625 C C . LEU A 1 76 ? 4.780 11.430 -1.306 1.00 93.56 76 LEU A C 1
ATOM 627 O O . LEU A 1 76 ? 4.992 12.254 -0.416 1.00 93.56 76 LEU A O 1
ATOM 631 N N . ILE A 1 77 ? 3.554 11.158 -1.759 1.00 95.75 77 ILE A N 1
ATOM 632 C CA . ILE A 1 77 ? 2.327 11.758 -1.219 1.00 95.75 77 ILE A CA 1
ATOM 633 C C . ILE A 1 77 ? 2.093 11.304 0.229 1.00 95.75 77 ILE A C 1
ATOM 635 O O . ILE A 1 77 ? 1.877 12.142 1.107 1.00 95.75 77 ILE A O 1
ATOM 639 N N . ALA A 1 78 ? 2.192 9.997 0.490 1.00 91.31 78 ALA A N 1
ATOM 640 C CA . ALA A 1 78 ? 2.042 9.424 1.824 1.00 91.31 78 ALA A CA 1
ATOM 641 C C . ALA A 1 78 ? 3.093 9.977 2.803 1.00 91.31 78 ALA A C 1
ATOM 643 O O . ALA A 1 78 ? 2.736 10.441 3.886 1.00 91.31 78 ALA A O 1
ATOM 644 N N . ASP A 1 79 ? 4.368 10.016 2.402 1.00 92.50 79 ASP A N 1
ATOM 645 C CA . ASP A 1 79 ? 5.458 10.586 3.201 1.00 92.50 79 ASP A CA 1
ATOM 646 C C . ASP A 1 79 ? 5.183 12.056 3.544 1.00 92.50 79 ASP A C 1
ATOM 648 O O . ASP A 1 79 ? 5.327 12.465 4.696 1.00 92.50 79 ASP A O 1
ATOM 652 N N . ALA A 1 80 ? 4.749 12.862 2.567 1.00 94.50 80 ALA A N 1
ATOM 653 C CA . ALA A 1 80 ? 4.431 14.268 2.799 1.00 94.50 80 ALA A CA 1
ATOM 654 C C . ALA A 1 80 ? 3.310 14.443 3.836 1.00 94.50 80 ALA A C 1
ATOM 656 O O . ALA A 1 80 ? 3.388 15.344 4.674 1.00 94.50 80 ALA A O 1
ATOM 657 N N . TYR A 1 81 ? 2.296 13.577 3.814 1.00 93.75 81 TYR A N 1
ATOM 658 C CA . TYR A 1 81 ? 1.207 13.599 4.787 1.00 93.75 81 TYR A CA 1
ATOM 659 C C . TYR A 1 81 ? 1.665 13.160 6.183 1.00 93.75 81 TYR A C 1
ATOM 661 O O . TYR A 1 81 ? 1.534 13.936 7.132 1.00 93.75 81 TYR A O 1
ATOM 669 N N . TYR A 1 82 ? 2.255 11.967 6.313 1.00 90.06 82 TYR A N 1
ATOM 670 C CA . TYR A 1 82 ? 2.641 11.405 7.614 1.00 90.06 82 TYR A CA 1
ATOM 671 C C . TYR A 1 82 ? 3.777 12.180 8.295 1.00 90.06 82 TYR A C 1
ATOM 673 O O . TYR A 1 82 ? 3.815 12.254 9.522 1.00 90.06 82 TYR A O 1
ATOM 681 N N . LEU A 1 83 ? 4.670 12.815 7.526 1.00 90.81 83 LEU A N 1
ATOM 682 C CA . LEU A 1 83 ? 5.706 13.714 8.052 1.00 90.81 83 LEU A CA 1
ATOM 683 C C . LEU A 1 83 ? 5.200 15.149 8.276 1.00 90.81 83 LEU A C 1
ATOM 685 O O . LEU A 1 83 ? 5.974 16.035 8.636 1.00 90.81 83 LEU A O 1
ATOM 689 N N . GLY A 1 84 ? 3.914 15.414 8.038 1.00 90.06 84 GLY A N 1
ATOM 690 C CA . GLY A 1 84 ? 3.296 16.711 8.287 1.00 90.06 84 GLY A CA 1
ATOM 691 C C . GLY A 1 84 ? 3.682 17.821 7.297 1.00 90.06 84 GLY A C 1
ATOM 692 O O . GLY A 1 84 ? 3.327 18.977 7.537 1.00 90.06 84 GLY A O 1
ATOM 693 N N . ASN A 1 85 ? 4.332 17.506 6.174 1.00 93.75 85 ASN A N 1
ATOM 694 C CA . ASN A 1 85 ? 4.853 18.451 5.184 1.00 93.75 85 ASN A CA 1
ATOM 695 C C . ASN A 1 85 ? 3.792 18.883 4.146 1.00 93.75 85 ASN A C 1
ATOM 697 O O . ASN A 1 85 ? 3.807 18.464 2.985 1.00 93.75 85 ASN A O 1
ATOM 701 N N . ILE A 1 86 ? 2.885 19.782 4.555 1.00 92.38 86 ILE A N 1
ATOM 702 C CA . ILE A 1 86 ? 1.791 20.299 3.701 1.00 92.38 86 ILE A CA 1
ATOM 703 C C . ILE A 1 86 ? 2.317 20.934 2.415 1.00 92.38 86 ILE A C 1
ATOM 705 O O . ILE A 1 86 ? 1.746 20.742 1.345 1.00 92.38 86 ILE A O 1
ATOM 709 N N . GLN A 1 87 ? 3.403 21.706 2.501 1.00 95.31 87 GLN A N 1
ATOM 710 C CA . GLN A 1 87 ? 3.932 22.418 1.336 1.00 95.31 87 GLN A CA 1
ATOM 711 C C . GLN A 1 87 ? 4.338 21.445 0.227 1.00 95.31 87 GLN A C 1
ATOM 713 O O . GLN A 1 87 ? 4.143 21.738 -0.952 1.00 95.31 87 GLN A O 1
ATOM 718 N N . THR A 1 88 ? 4.880 20.284 0.598 1.00 96.12 88 THR A N 1
ATOM 719 C CA . THR A 1 88 ? 5.202 19.224 -0.361 1.00 96.12 88 THR A CA 1
ATOM 720 C C . THR A 1 88 ? 3.938 18.583 -0.914 1.00 96.12 88 THR A C 1
ATOM 722 O O . THR A 1 88 ? 3.846 18.419 -2.127 1.00 96.12 88 THR A O 1
ATOM 725 N N . LEU A 1 89 ? 2.934 18.313 -0.074 1.00 96.06 89 LEU A N 1
ATOM 726 C CA . LEU A 1 89 ? 1.648 17.771 -0.521 1.00 96.06 89 LEU A CA 1
ATOM 727 C C . LEU A 1 89 ? 0.963 18.681 -1.562 1.00 96.06 89 LEU A C 1
ATOM 729 O O . LEU A 1 89 ? 0.572 18.207 -2.623 1.00 96.06 89 LEU A O 1
ATOM 733 N N . LEU A 1 90 ? 0.923 19.998 -1.326 1.00 96.00 90 LEU A N 1
ATOM 734 C CA . LEU A 1 90 ? 0.367 20.984 -2.269 1.00 96.00 90 LEU A CA 1
ATOM 735 C C . LEU A 1 90 ? 1.170 21.080 -3.577 1.00 96.00 90 LEU A C 1
ATOM 737 O O . LEU A 1 90 ? 0.607 21.285 -4.653 1.00 96.00 90 LEU A O 1
ATOM 741 N N . LYS A 1 91 ? 2.501 20.945 -3.513 1.00 97.50 91 LYS A N 1
ATOM 742 C CA . LYS A 1 91 ? 3.345 20.884 -4.719 1.00 97.50 91 LYS A CA 1
ATOM 743 C C . LYS A 1 91 ? 3.056 19.621 -5.530 1.00 97.50 91 LYS A C 1
ATOM 745 O O . LYS A 1 91 ? 2.986 19.701 -6.754 1.00 97.50 91 LYS A O 1
ATOM 750 N N . LEU A 1 92 ? 2.877 18.484 -4.857 1.00 97.56 92 LEU A N 1
ATOM 751 C CA . LEU A 1 92 ? 2.538 17.213 -5.491 1.00 97.56 92 LEU A CA 1
ATOM 752 C C . LEU A 1 92 ? 1.143 17.259 -6.120 1.00 97.56 92 LEU A C 1
ATOM 754 O O . LEU A 1 92 ? 1.005 16.833 -7.258 1.00 97.56 92 LEU A O 1
ATOM 758 N N . GLU A 1 93 ? 0.142 17.838 -5.453 1.00 97.62 93 GLU A N 1
ATOM 759 C CA . GLU A 1 93 ? -1.199 18.060 -6.021 1.00 97.62 93 GLU A CA 1
ATOM 760 C C . GLU A 1 93 ? -1.128 18.824 -7.356 1.00 97.62 93 GLU A C 1
ATOM 762 O O . GLU A 1 93 ? -1.623 18.341 -8.376 1.00 97.62 93 GLU A O 1
ATOM 767 N N . LYS A 1 94 ? -0.434 19.973 -7.374 1.00 97.81 94 LYS A N 1
ATOM 768 C CA . LYS A 1 94 ? -0.240 20.794 -8.585 1.00 97.81 94 LYS A CA 1
ATOM 769 C C . LYS A 1 94 ? 0.518 20.054 -9.685 1.00 97.81 94 LYS A C 1
ATOM 771 O O . LYS A 1 94 ? 0.206 20.206 -10.862 1.00 97.81 94 LYS A O 1
ATOM 776 N N . LEU A 1 95 ? 1.523 19.262 -9.310 1.00 97.12 95 LEU A N 1
ATOM 777 C CA . LEU A 1 95 ? 2.261 18.431 -10.256 1.00 97.12 95 LEU A CA 1
ATOM 778 C C . LEU A 1 95 ? 1.353 17.363 -10.876 1.00 97.12 95 LEU A C 1
ATOM 780 O O . LEU A 1 95 ? 1.401 17.169 -12.086 1.00 97.12 95 LEU A O 1
ATOM 784 N N . CYS A 1 96 ? 0.531 16.695 -10.064 1.00 97.56 96 CYS A N 1
ATOM 785 C CA . CYS A 1 96 ? -0.360 15.633 -10.522 1.00 97.56 96 CYS A CA 1
ATOM 786 C C . CYS A 1 96 ? -1.383 16.160 -11.527 1.00 97.56 96 CYS A C 1
ATOM 788 O O . CYS A 1 96 ? -1.504 15.586 -12.603 1.00 97.56 96 CYS A O 1
ATOM 790 N N . ILE A 1 97 ? -2.070 17.269 -11.228 1.00 97.06 97 ILE A N 1
ATOM 791 C CA . ILE A 1 97 ? -3.071 17.808 -12.160 1.00 97.06 97 ILE A CA 1
ATOM 792 C C . ILE A 1 97 ? -2.433 18.260 -13.478 1.00 97.06 97 ILE A C 1
ATOM 794 O O . ILE A 1 97 ? -2.918 17.884 -14.539 1.00 97.06 97 ILE A O 1
ATOM 798 N N . LYS A 1 98 ? -1.277 18.935 -13.426 1.00 97.62 98 LYS A N 1
ATOM 799 C CA . LYS A 1 98 ? -0.539 19.336 -14.630 1.00 97.62 98 LYS A CA 1
ATOM 800 C C . LYS A 1 98 ? -0.132 18.128 -15.483 1.00 97.62 98 LYS A C 1
ATOM 802 O O . LYS A 1 98 ? -0.305 18.131 -16.693 1.00 97.62 98 LYS A O 1
ATOM 807 N N . GLN A 1 99 ? 0.417 17.086 -14.858 1.00 97.00 99 GLN A N 1
ATOM 808 C CA . GLN A 1 99 ? 0.824 15.870 -15.571 1.00 97.00 99 GLN A CA 1
ATOM 809 C C . GLN A 1 99 ? -0.374 15.096 -16.130 1.00 97.00 99 GLN A C 1
ATOM 811 O O . GLN A 1 99 ? -0.256 14.451 -17.172 1.00 97.00 99 GLN A O 1
ATOM 816 N N . PHE A 1 100 ? -1.524 15.152 -15.457 1.00 97.31 100 PHE A N 1
ATOM 817 C CA . PHE A 1 100 ? -2.764 14.592 -15.974 1.00 97.31 100 PHE A CA 1
ATOM 818 C C . PHE A 1 100 ? -3.231 15.353 -17.221 1.00 97.31 100 PHE A C 1
ATOM 820 O O . PHE A 1 100 ? -3.440 14.723 -18.248 1.00 97.31 100 PHE A O 1
ATOM 827 N N . GLU A 1 101 ? -3.273 16.686 -17.182 1.00 96.69 101 GLU A N 1
ATOM 828 C CA . GLU A 1 101 ? -3.631 17.527 -18.337 1.00 96.69 101 GLU A CA 1
ATOM 829 C C . GLU A 1 101 ? -2.695 17.321 -19.543 1.00 96.69 101 GLU A C 1
ATOM 831 O O . GLU A 1 101 ? -3.136 17.366 -20.687 1.00 96.69 101 GLU A O 1
ATOM 836 N N . GLU A 1 102 ? -1.404 17.066 -19.301 1.00 96.62 102 GLU A N 1
ATOM 837 C CA . GLU A 1 102 ? -0.404 16.853 -20.358 1.00 96.62 102 GLU A CA 1
ATOM 838 C C . GLU A 1 102 ? -0.415 15.436 -20.958 1.00 96.62 102 GLU A C 1
ATOM 840 O O . GLU A 1 102 ? 0.045 15.252 -22.086 1.00 96.62 102 GLU A O 1
ATOM 845 N N . SER A 1 103 ? -0.859 14.417 -20.213 1.00 95.62 103 SER A N 1
ATOM 846 C CA . SER A 1 103 ? -0.660 13.009 -20.603 1.00 95.62 103 SER A CA 1
ATOM 847 C C . SER A 1 103 ? -1.902 12.127 -20.580 1.00 95.62 103 SER A C 1
ATOM 849 O O . SER A 1 103 ? -1.826 11.002 -21.073 1.00 95.62 103 SER A O 1
ATOM 851 N N . ASP A 1 104 ? -2.993 12.594 -19.972 1.00 93.94 104 ASP A N 1
ATOM 852 C CA . ASP A 1 104 ? -4.244 11.862 -19.740 1.00 93.94 104 ASP A CA 1
ATOM 853 C C . ASP A 1 104 ? -4.058 10.511 -19.014 1.00 93.94 104 ASP A C 1
ATOM 855 O O . ASP A 1 104 ? -4.861 9.583 -19.092 1.00 93.94 104 ASP A O 1
ATOM 859 N N . LYS A 1 105 ? -2.947 10.358 -18.280 1.00 93.06 105 LYS A N 1
ATOM 860 C CA . LYS A 1 105 ? -2.645 9.117 -17.559 1.00 93.06 105 LYS A CA 1
ATOM 861 C C . LYS A 1 105 ? -3.398 9.060 -16.238 1.00 93.06 105 LYS A C 1
ATOM 863 O O . LYS A 1 105 ? -3.139 9.852 -15.329 1.00 93.06 105 LYS A O 1
ATOM 868 N N . ILE A 1 106 ? -4.210 8.015 -16.083 1.00 92.31 106 ILE A N 1
ATOM 869 C CA . ILE A 1 106 ? -5.032 7.754 -14.892 1.00 92.31 106 ILE A CA 1
ATOM 870 C C . ILE A 1 106 ? -4.248 7.788 -13.566 1.00 92.31 106 ILE A C 1
ATOM 872 O O . ILE A 1 106 ? -4.749 8.289 -12.563 1.00 92.31 106 ILE A O 1
ATOM 876 N N . LEU A 1 107 ? -2.978 7.358 -13.565 1.00 92.88 107 LEU A N 1
ATOM 877 C CA . LEU A 1 107 ? -2.090 7.427 -12.396 1.00 92.88 107 LEU A CA 1
ATOM 878 C C . LEU A 1 107 ? -2.039 8.837 -11.785 1.00 92.88 107 LEU A C 1
ATOM 880 O O . LEU A 1 107 ? -2.083 8.987 -10.562 1.00 92.88 107 LEU A O 1
ATOM 884 N N . PHE A 1 108 ? -1.925 9.869 -12.624 1.00 96.19 108 PHE A N 1
ATOM 885 C CA . PHE A 1 108 ? -1.846 11.251 -12.158 1.00 96.19 108 PHE A CA 1
ATOM 886 C C . PHE A 1 108 ? -3.196 11.753 -11.653 1.00 96.19 108 PHE A C 1
ATOM 888 O O . PHE A 1 108 ? -3.226 12.480 -10.660 1.00 96.19 108 PHE A O 1
ATOM 895 N N . ARG A 1 109 ? -4.305 11.302 -12.254 1.00 96.31 109 ARG A N 1
ATOM 896 C CA . ARG A 1 109 ? -5.651 11.611 -11.763 1.00 96.31 109 ARG A CA 1
ATOM 897 C C . ARG A 1 109 ? -5.887 11.029 -10.372 1.00 96.31 109 ARG A C 1
ATOM 899 O O . ARG A 1 109 ? -6.245 11.769 -9.460 1.00 96.31 109 ARG A O 1
ATOM 906 N N . HIS A 1 110 ? -5.597 9.745 -10.179 1.00 95.56 110 HIS A N 1
ATOM 907 C CA . HIS A 1 110 ? -5.745 9.089 -8.876 1.00 95.56 110 HIS A CA 1
ATOM 908 C C . HIS A 1 110 ? -4.819 9.702 -7.817 1.00 95.56 110 HIS A C 1
ATOM 910 O O . HIS A 1 110 ? -5.239 9.940 -6.687 1.00 95.56 110 HIS A O 1
ATOM 916 N N . SER A 1 111 ? -3.578 10.037 -8.186 1.00 96.44 111 SER A N 1
ATOM 917 C CA . SER A 1 111 ? -2.629 10.696 -7.274 1.00 96.44 111 SER A CA 1
ATOM 918 C C . SER A 1 111 ? -3.085 12.107 -6.881 1.00 96.44 111 SER A C 1
ATOM 920 O O . SER A 1 111 ? -2.940 12.504 -5.727 1.00 96.44 111 SER A O 1
ATOM 922 N N . PHE A 1 112 ? -3.683 12.857 -7.812 1.00 97.56 112 PHE A N 1
ATOM 923 C CA . PHE A 1 112 ? -4.301 14.149 -7.521 1.00 97.56 112 PHE A CA 1
ATOM 924 C C . PHE A 1 112 ? -5.460 14.005 -6.524 1.00 97.56 112 PHE A C 1
ATOM 926 O O . PHE A 1 112 ? -5.479 14.709 -5.514 1.00 97.56 112 PHE A O 1
ATOM 933 N N . ILE A 1 113 ? -6.382 13.065 -6.759 1.00 97.81 113 ILE A N 1
ATOM 934 C CA . ILE A 1 113 ? -7.515 12.810 -5.856 1.00 97.81 113 ILE A CA 1
ATOM 935 C C . ILE A 1 113 ? -7.018 12.387 -4.464 1.00 97.81 113 ILE A C 1
ATOM 937 O O . ILE A 1 113 ? -7.538 12.864 -3.455 1.00 97.81 113 ILE A O 1
ATOM 941 N N . LEU A 1 114 ? -5.959 11.574 -4.387 1.00 97.50 114 LEU A N 1
ATOM 942 C CA . LEU A 1 114 ? -5.328 11.208 -3.118 1.00 97.50 114 LEU A CA 1
ATOM 943 C C . LEU A 1 114 ? -4.789 12.437 -2.369 1.00 97.50 114 LEU A C 1
ATOM 945 O O . LEU A 1 114 ? -5.023 12.570 -1.168 1.00 97.50 114 LEU A O 1
ATOM 949 N N . CYS A 1 115 ? -4.119 13.371 -3.053 1.00 97.75 115 CYS A N 1
ATOM 950 C CA . CYS A 1 115 ? -3.694 14.628 -2.431 1.00 97.75 115 CYS A CA 1
ATOM 951 C C . CYS A 1 115 ? -4.884 15.414 -1.858 1.00 97.75 115 CYS A C 1
ATOM 953 O O . CYS A 1 115 ? -4.804 15.889 -0.723 1.00 97.75 115 CYS A O 1
ATOM 955 N N . ARG A 1 116 ? -5.992 15.518 -2.610 1.00 97.44 116 ARG A N 1
ATOM 956 C CA . ARG A 1 116 ? -7.222 16.198 -2.163 1.00 97.44 116 ARG A CA 1
ATOM 957 C C . ARG A 1 116 ? -7.803 15.547 -0.915 1.00 97.44 116 ARG A C 1
ATOM 959 O O . ARG A 1 116 ? -8.133 16.250 0.036 1.00 97.44 116 ARG A O 1
ATOM 966 N N . LEU A 1 117 ? -7.885 14.217 -0.900 1.00 97.38 117 LEU A N 1
ATOM 967 C CA . LEU A 1 117 ? -8.360 13.452 0.250 1.00 97.38 117 LEU A CA 1
ATOM 968 C C . LEU A 1 117 ? -7.506 13.724 1.492 1.00 97.38 117 LEU A C 1
ATOM 970 O O . LEU A 1 117 ? -8.033 14.021 2.562 1.00 97.38 117 LEU A O 1
ATOM 974 N N . LEU A 1 118 ? -6.182 13.639 1.363 1.00 96.00 118 LEU A N 1
ATOM 975 C CA . LEU A 1 118 ? -5.272 13.832 2.493 1.00 96.00 118 LEU A CA 1
ATOM 976 C C . LEU A 1 118 ? -5.282 15.276 3.011 1.00 96.00 118 LEU A C 1
ATOM 978 O O . LEU A 1 118 ? -5.162 15.492 4.218 1.00 96.00 118 LEU A O 1
ATOM 982 N N . PHE A 1 119 ? -5.466 16.259 2.126 1.00 94.75 119 PHE A N 1
ATOM 983 C CA . PHE A 1 119 ? -5.666 17.653 2.518 1.00 94.75 119 PHE A CA 1
ATOM 984 C C . PHE A 1 119 ? -6.978 17.832 3.293 1.00 94.75 119 PHE A C 1
ATOM 986 O O . PHE A 1 119 ? -6.961 18.386 4.391 1.00 94.75 119 PHE A O 1
ATOM 993 N 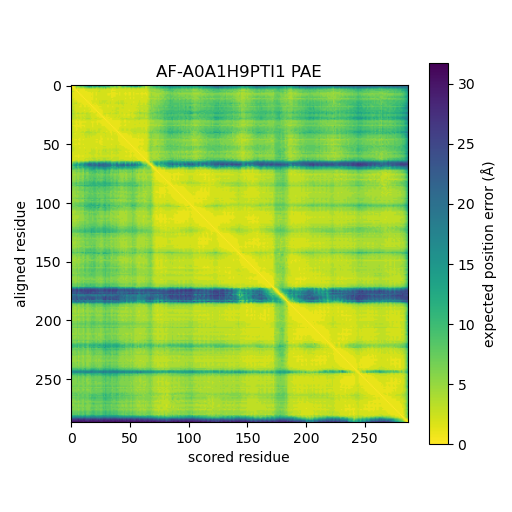N . ALA A 1 120 ? -8.080 17.279 2.778 1.00 95.06 120 ALA A N 1
ATOM 994 C CA . ALA A 1 120 ? -9.383 17.324 3.434 1.00 95.06 120 ALA A CA 1
ATOM 995 C C . ALA A 1 120 ? -9.335 16.679 4.831 1.00 95.06 120 ALA A C 1
ATOM 997 O O . ALA A 1 120 ? -9.700 17.316 5.816 1.00 95.06 120 ALA A O 1
ATOM 998 N N . ARG A 1 121 ? -8.751 15.475 4.954 1.00 92.94 121 ARG A N 1
ATOM 999 C CA . ARG A 1 121 ? -8.541 14.797 6.249 1.00 92.94 121 ARG A CA 1
ATOM 1000 C C . ARG A 1 121 ? -7.781 15.662 7.246 1.00 92.94 121 ARG A C 1
ATOM 1002 O O . ARG A 1 121 ? -8.112 15.678 8.424 1.00 92.94 121 ARG A O 1
ATOM 1009 N N . ARG A 1 122 ? -6.746 16.370 6.794 1.00 90.62 122 ARG A N 1
ATOM 1010 C CA . ARG A 1 122 ? -5.946 17.225 7.676 1.00 90.62 122 ARG A CA 1
ATOM 1011 C C . ARG A 1 122 ? -6.733 18.422 8.208 1.00 90.62 122 ARG A C 1
ATOM 1013 O O . ARG A 1 122 ? -6.508 18.822 9.345 1.00 90.62 122 ARG A O 1
ATOM 1020 N N . ASN A 1 123 ? -7.613 18.993 7.392 1.00 91.62 123 ASN A N 1
ATOM 1021 C CA . ASN A 1 123 ? -8.416 20.157 7.764 1.00 91.62 123 ASN A CA 1
ATOM 1022 C C . ASN A 1 123 ? -9.766 19.779 8.393 1.00 91.62 123 ASN A C 1
ATOM 1024 O O . ASN A 1 123 ? -10.571 20.666 8.656 1.00 91.62 123 ASN A O 1
ATOM 1028 N N . ASN A 1 124 ? -10.017 18.486 8.638 1.00 92.25 124 ASN A N 1
ATOM 1029 C CA . ASN A 1 124 ? -11.323 17.960 9.048 1.00 92.25 124 ASN A CA 1
ATOM 1030 C C . ASN A 1 124 ? -12.457 18.350 8.078 1.00 92.25 124 ASN A C 1
ATOM 1032 O O . ASN A 1 124 ? -13.594 18.597 8.477 1.00 92.25 124 ASN A O 1
ATOM 1036 N N . GLU A 1 125 ? -12.136 18.401 6.788 1.00 95.00 125 GLU A N 1
ATOM 1037 C CA . GLU A 1 125 ? -13.057 18.678 5.691 1.00 95.00 125 GLU A CA 1
ATOM 1038 C C . GLU A 1 125 ? -13.458 17.379 4.978 1.00 95.00 125 GLU A C 1
ATOM 1040 O O . GLU A 1 125 ? -12.784 16.349 5.066 1.00 95.00 125 GLU A O 1
ATOM 1045 N N . LYS A 1 126 ? -14.562 17.430 4.226 1.00 95.12 126 LYS A N 1
ATOM 1046 C CA . LYS A 1 126 ? -14.991 16.325 3.361 1.00 95.12 126 LYS A CA 1
ATOM 1047 C C . LYS A 1 126 ? -14.398 16.480 1.963 1.00 95.12 126 LYS A C 1
ATOM 1049 O O . LYS A 1 126 ? -14.332 17.588 1.434 1.00 95.12 126 LYS A O 1
ATOM 1054 N N . LEU A 1 127 ? -14.017 15.360 1.348 1.00 97.06 127 LEU A N 1
ATOM 1055 C CA . LEU A 1 127 ? -13.680 15.332 -0.073 1.00 97.06 127 LEU A CA 1
ATOM 1056 C C . LEU A 1 127 ? -14.931 15.647 -0.911 1.00 97.06 127 LEU A C 1
ATOM 1058 O O . LEU A 1 127 ? -16.039 15.244 -0.561 1.00 97.06 127 LEU A O 1
ATOM 1062 N N . GLU A 1 128 ? -14.756 16.367 -2.018 1.00 97.00 128 GLU A N 1
ATOM 1063 C CA . GLU A 1 128 ? -15.853 16.669 -2.943 1.00 97.00 128 GLU A CA 1
ATOM 1064 C C . GLU A 1 128 ? -16.437 15.381 -3.544 1.00 97.00 128 GLU A C 1
ATOM 1066 O O . GLU A 1 128 ? -15.686 14.538 -4.038 1.00 97.00 128 GLU A O 1
ATOM 1071 N N . GLN A 1 129 ? -17.772 15.270 -3.568 1.00 96.81 129 GLN A N 1
ATOM 1072 C CA . GLN A 1 129 ? -18.484 14.052 -3.981 1.00 96.81 129 GLN A CA 1
ATOM 1073 C C . GLN A 1 129 ? -18.064 13.548 -5.367 1.00 96.81 129 GLN A C 1
ATOM 1075 O O . GLN A 1 129 ? -17.820 12.360 -5.522 1.00 96.81 129 GLN A O 1
ATOM 1080 N N . ARG A 1 130 ? -17.849 14.453 -6.332 1.00 97.75 130 ARG A N 1
ATOM 1081 C CA . ARG A 1 130 ? -17.387 14.097 -7.686 1.00 97.75 130 ARG A CA 1
ATOM 1082 C C . ARG A 1 130 ? -16.131 13.220 -7.697 1.00 97.75 130 ARG A C 1
ATOM 1084 O O . ARG A 1 130 ? -16.015 12.334 -8.527 1.00 97.75 130 ARG A O 1
ATOM 1091 N N . TYR A 1 131 ? -15.196 13.448 -6.772 1.00 97.75 131 TYR A N 1
ATOM 1092 C CA . TYR A 1 131 ? -13.970 12.657 -6.705 1.00 97.75 131 TYR A CA 1
ATOM 1093 C C . TYR A 1 131 ? -14.207 11.294 -6.060 1.00 97.75 131 TYR A C 1
ATOM 1095 O O . TYR A 1 131 ? -13.502 10.345 -6.379 1.00 97.75 131 TYR A O 1
ATOM 1103 N N . ILE A 1 132 ? -15.178 11.201 -5.149 1.00 97.56 132 ILE A N 1
ATOM 1104 C CA . ILE A 1 132 ? -15.606 9.927 -4.568 1.00 97.56 132 ILE A CA 1
ATOM 1105 C C . ILE A 1 132 ? -16.258 9.084 -5.663 1.00 97.56 132 ILE A C 1
ATOM 1107 O O . ILE A 1 132 ? -15.870 7.933 -5.843 1.00 97.56 132 ILE A O 1
ATOM 1111 N N . ASP A 1 133 ? -17.169 9.686 -6.431 1.00 97.69 133 ASP A N 1
ATOM 1112 C CA . ASP A 1 133 ? -17.863 9.038 -7.546 1.00 97.69 133 ASP A CA 1
ATOM 1113 C C . ASP A 1 133 ? -16.861 8.525 -8.592 1.00 97.69 133 ASP A C 1
ATOM 1115 O O . ASP A 1 133 ? -16.930 7.366 -8.980 1.00 97.69 133 ASP A O 1
ATOM 1119 N N . GLU A 1 134 ? -15.844 9.320 -8.953 1.00 97.38 134 GLU A N 1
ATOM 1120 C CA . GLU A 1 134 ? -14.775 8.887 -9.868 1.00 97.38 134 GLU A CA 1
ATOM 1121 C C . GLU A 1 134 ? -14.023 7.632 -9.379 1.00 97.38 134 GLU A C 1
ATOM 1123 O O . GLU A 1 134 ? -13.733 6.732 -10.170 1.00 97.38 134 GLU A O 1
ATOM 1128 N N . ILE A 1 135 ? -13.703 7.547 -8.081 1.00 97.56 135 ILE A N 1
ATOM 1129 C CA . ILE A 1 135 ? -13.019 6.374 -7.510 1.00 97.56 135 ILE A CA 1
ATOM 1130 C C . ILE A 1 135 ? -13.963 5.167 -7.444 1.00 97.56 135 ILE A C 1
ATOM 1132 O O . ILE A 1 135 ? -13.537 4.043 -7.719 1.00 97.56 135 ILE A O 1
ATOM 1136 N N . VAL A 1 136 ? -15.235 5.388 -7.104 1.00 97.12 136 VAL A N 1
ATOM 1137 C CA . VAL A 1 136 ? -16.272 4.347 -7.090 1.00 97.12 136 VAL A CA 1
ATOM 1138 C C . VAL A 1 136 ? -16.473 3.766 -8.490 1.00 97.12 136 VAL A C 1
ATOM 1140 O O . VAL A 1 136 ? -16.439 2.545 -8.650 1.00 97.12 136 VAL A O 1
ATOM 1143 N N . ASP A 1 137 ? -16.619 4.617 -9.504 1.00 96.62 137 ASP A N 1
ATOM 1144 C CA . ASP A 1 137 ? -16.804 4.211 -10.897 1.00 96.62 137 ASP A CA 1
ATOM 1145 C C . ASP A 1 137 ? -15.604 3.412 -11.407 1.00 96.62 137 ASP A C 1
ATOM 1147 O O . ASP A 1 137 ? -15.773 2.336 -11.988 1.00 96.62 137 ASP A O 1
ATOM 1151 N N . TYR A 1 138 ? -14.382 3.881 -11.126 1.00 95.69 138 TYR A N 1
ATOM 1152 C CA . TYR A 1 138 ? -13.174 3.141 -11.476 1.00 95.69 138 TYR A CA 1
ATOM 1153 C C . TYR A 1 138 ? -13.160 1.754 -10.816 1.00 95.69 138 TYR A C 1
ATOM 1155 O O . TYR A 1 138 ? -12.995 0.755 -11.514 1.00 95.69 138 TYR A O 1
ATOM 1163 N N . LEU A 1 139 ? -13.389 1.660 -9.502 1.00 93.69 139 LEU A N 1
ATOM 1164 C CA . LEU A 1 139 ? -13.375 0.387 -8.773 1.00 93.69 139 LEU A CA 1
ATOM 1165 C C . LEU A 1 139 ? -14.452 -0.597 -9.248 1.00 93.69 139 LEU A C 1
ATOM 1167 O O . LEU A 1 139 ? -14.178 -1.792 -9.352 1.00 93.69 139 LEU A O 1
ATOM 1171 N N . ASN A 1 140 ? -15.651 -0.105 -9.564 1.00 92.00 140 ASN A N 1
ATOM 1172 C CA . ASN A 1 140 ? -16.746 -0.920 -10.095 1.00 92.00 140 ASN A CA 1
ATOM 1173 C C . ASN A 1 140 ? -16.478 -1.421 -11.521 1.00 92.00 140 ASN A C 1
ATOM 1175 O O . ASN A 1 140 ? -17.043 -2.433 -11.930 1.00 92.00 140 ASN A O 1
ATOM 1179 N N . SER A 1 141 ? -15.615 -0.737 -12.278 1.00 91.88 141 SER A N 1
ATOM 1180 C CA . SER A 1 141 ? -15.244 -1.148 -13.636 1.00 91.88 141 SER A CA 1
ATOM 1181 C C . SER A 1 141 ? -14.236 -2.307 -13.678 1.00 91.88 141 SER A C 1
ATOM 1183 O O . SER A 1 141 ? -14.013 -2.898 -14.739 1.00 91.88 141 SER A O 1
ATOM 1185 N N . LEU A 1 142 ? -13.613 -2.648 -12.543 1.00 87.94 142 LEU A N 1
ATOM 1186 C CA . LEU A 1 142 ? -12.548 -3.646 -12.481 1.00 87.94 142 LEU A CA 1
ATOM 1187 C C . LEU A 1 142 ? -13.094 -5.075 -12.582 1.00 87.94 142 LEU A C 1
ATOM 1189 O O . LEU A 1 142 ? -13.991 -5.480 -11.849 1.00 87.94 142 LEU A O 1
ATOM 1193 N N . SER A 1 143 ? -12.477 -5.872 -13.457 1.00 82.88 143 SER A N 1
ATOM 1194 C CA . SER A 1 143 ? -12.705 -7.325 -13.556 1.00 82.88 143 SER A CA 1
ATOM 1195 C C . SER A 1 143 ? -11.608 -8.157 -12.879 1.00 82.88 143 SER A C 1
ATOM 1197 O O . SER A 1 143 ? -11.829 -9.323 -12.542 1.00 82.88 143 SER A O 1
ATOM 1199 N N . TYR A 1 144 ? -10.436 -7.550 -12.671 1.00 82.81 144 TYR A N 1
ATOM 1200 C CA . TYR A 1 144 ? -9.287 -8.109 -11.967 1.00 82.81 144 TYR A CA 1
ATOM 1201 C C . TYR A 1 144 ? -8.618 -7.020 -11.137 1.00 82.81 144 TYR A C 1
ATOM 1203 O O . TYR A 1 144 ? -8.539 -5.870 -11.572 1.00 82.81 144 TYR A O 1
ATOM 1211 N N . TYR A 1 145 ? -8.095 -7.404 -9.975 1.00 85.81 145 TYR A N 1
ATOM 1212 C CA . TYR A 1 145 ? -7.453 -6.482 -9.048 1.00 85.81 145 TYR A CA 1
ATOM 1213 C C . TYR A 1 145 ? -5.935 -6.631 -9.074 1.00 85.81 145 TYR A C 1
ATOM 1215 O O . TYR A 1 145 ? -5.375 -7.723 -8.927 1.00 85.81 145 TYR A O 1
ATOM 1223 N N . THR A 1 146 ? -5.267 -5.496 -9.220 1.00 84.88 146 THR A N 1
ATOM 1224 C CA . THR A 1 146 ? -3.823 -5.348 -9.092 1.00 84.88 146 THR A CA 1
ATOM 1225 C C . THR A 1 146 ? -3.457 -4.841 -7.699 1.00 84.88 146 THR A C 1
ATOM 1227 O O . THR A 1 146 ? -4.290 -4.362 -6.927 1.00 84.88 146 THR A O 1
ATOM 1230 N N . ARG A 1 147 ? -2.160 -4.864 -7.387 1.00 83.81 147 ARG A N 1
ATOM 1231 C CA . ARG A 1 147 ? -1.616 -4.262 -6.165 1.00 83.81 147 ARG A CA 1
ATOM 1232 C C . ARG A 1 147 ? -1.972 -2.775 -6.024 1.00 83.81 147 ARG A C 1
ATOM 1234 O O . ARG A 1 147 ? -2.174 -2.298 -4.910 1.00 83.81 147 ARG A O 1
ATOM 1241 N N . ASN A 1 148 ? -2.056 -2.038 -7.132 1.00 86.38 148 ASN A N 1
ATOM 1242 C CA . ASN A 1 148 ? -2.432 -0.624 -7.097 1.00 86.38 148 ASN A CA 1
ATOM 1243 C C . ASN A 1 148 ? -3.906 -0.429 -6.722 1.0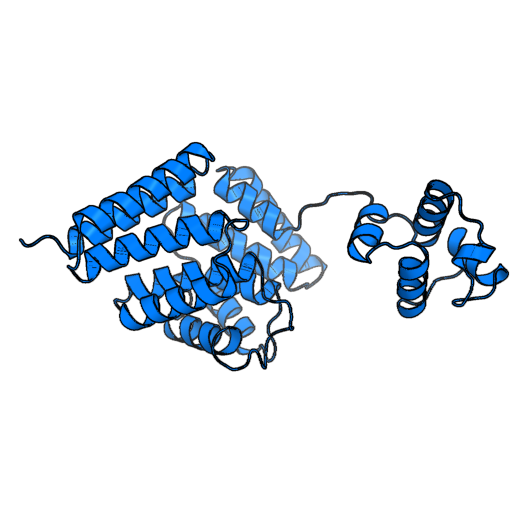0 86.38 148 ASN A C 1
ATOM 1245 O O . ASN A 1 148 ? -4.225 0.546 -6.046 1.00 86.38 148 ASN A O 1
ATOM 1249 N N . ASP A 1 149 ? -4.777 -1.370 -7.079 1.00 89.50 149 ASP A N 1
ATOM 1250 C CA . ASP A 1 149 ? -6.199 -1.300 -6.738 1.00 89.50 149 ASP A CA 1
ATOM 1251 C C . ASP A 1 149 ? -6.419 -1.564 -5.244 1.00 89.50 149 ASP A C 1
ATOM 1253 O O . ASP A 1 149 ? -7.146 -0.817 -4.596 1.00 89.50 149 ASP A O 1
ATOM 1257 N N . VAL A 1 150 ? -5.691 -2.528 -4.659 1.00 90.12 150 VAL A N 1
ATOM 1258 C CA . VAL A 1 150 ? -5.641 -2.758 -3.195 1.00 90.12 150 VAL A CA 1
ATOM 1259 C C . VAL A 1 150 ? -5.212 -1.493 -2.453 1.00 90.12 150 VAL A C 1
ATOM 1261 O O . VAL A 1 150 ? -5.796 -1.095 -1.444 1.00 90.12 150 VAL A O 1
ATOM 1264 N N . ARG A 1 151 ? -4.149 -0.862 -2.953 1.00 89.44 151 ARG A N 1
ATOM 1265 C CA . ARG A 1 151 ? -3.586 0.371 -2.408 1.00 89.44 151 ARG A CA 1
ATOM 1266 C C . ARG A 1 151 ? -4.595 1.506 -2.445 1.00 89.44 151 ARG A C 1
ATOM 1268 O O . ARG A 1 151 ? -4.729 2.231 -1.467 1.00 89.44 151 ARG A O 1
ATOM 1275 N N . MET A 1 152 ? -5.294 1.661 -3.556 1.00 91.56 152 MET A N 1
ATOM 1276 C CA . MET A 1 152 ? -6.301 2.696 -3.705 1.00 91.56 152 MET A CA 1
ATOM 1277 C C . MET A 1 152 ? -7.513 2.406 -2.807 1.00 91.56 152 MET A C 1
ATOM 1279 O O . MET A 1 152 ? -7.917 3.283 -2.054 1.00 91.56 152 MET A O 1
ATOM 1283 N N . LEU A 1 153 ? -8.011 1.166 -2.749 1.00 92.25 153 LEU A N 1
ATOM 1284 C CA . LEU A 1 153 ? -9.033 0.777 -1.769 1.00 92.25 153 LEU A CA 1
ATOM 1285 C C . LEU A 1 153 ? -8.613 1.133 -0.344 1.00 92.25 153 LEU A C 1
ATOM 1287 O O . LEU A 1 153 ? -9.382 1.741 0.391 1.00 92.25 153 LEU A O 1
ATOM 1291 N N . SER A 1 154 ? -7.369 0.832 0.019 1.00 91.94 154 SER A N 1
ATOM 1292 C CA . SER A 1 154 ? -6.821 1.152 1.338 1.00 91.94 154 SER A CA 1
ATOM 1293 C C . SER A 1 154 ? -6.716 2.653 1.609 1.00 91.94 154 SER A C 1
ATOM 1295 O O . SER A 1 154 ? -6.853 3.065 2.756 1.00 91.94 154 SER A O 1
ATOM 1297 N N . ASP A 1 155 ? -6.482 3.483 0.591 1.00 92.75 155 ASP A N 1
ATOM 1298 C CA . ASP A 1 155 ? -6.424 4.935 0.773 1.00 92.75 155 ASP A CA 1
ATOM 1299 C C . ASP A 1 155 ? -7.808 5.543 1.006 1.00 92.75 155 ASP A C 1
ATOM 1301 O O . ASP A 1 155 ? -7.919 6.477 1.802 1.00 92.75 155 ASP A O 1
ATOM 1305 N N . PHE A 1 156 ? -8.835 5.027 0.322 1.00 95.31 156 PHE A N 1
ATOM 1306 C CA . PHE A 1 156 ? -10.178 5.615 0.246 1.00 95.31 156 PHE A CA 1
ATOM 1307 C C . PHE A 1 156 ? -11.243 4.872 1.083 1.00 95.31 156 PHE A C 1
ATOM 1309 O O . PHE A 1 156 ? -12.376 5.337 1.152 1.00 95.31 156 PHE A O 1
ATOM 1316 N N . TYR A 1 157 ? -10.919 3.743 1.730 1.00 94.94 157 TYR A N 1
ATOM 1317 C CA . TYR A 1 157 ? -11.893 2.831 2.367 1.00 94.94 157 TYR A CA 1
ATOM 1318 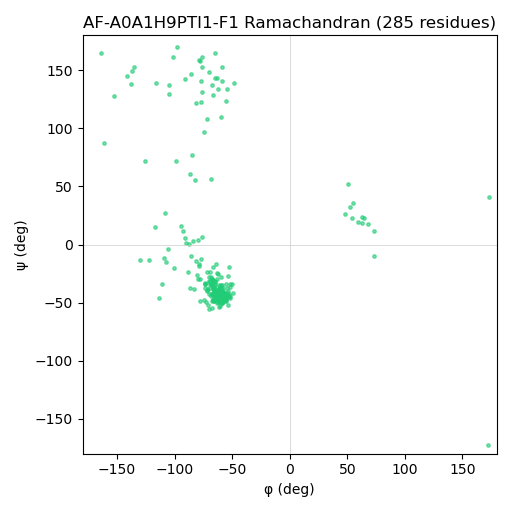C C . TYR A 1 157 ? -12.917 3.493 3.309 1.00 94.94 157 TYR A C 1
ATOM 1320 O O . TYR A 1 157 ? -14.047 3.030 3.399 1.00 94.94 157 TYR A O 1
ATOM 1328 N N . ASP A 1 158 ? -12.529 4.549 4.025 1.00 92.69 158 ASP A N 1
ATOM 1329 C CA . ASP A 1 158 ? -13.342 5.248 5.026 1.00 92.69 158 ASP A CA 1
ATOM 1330 C C . ASP A 1 158 ? -14.331 6.257 4.424 1.00 92.69 158 ASP A C 1
ATOM 1332 O O . ASP A 1 158 ? -15.231 6.712 5.128 1.00 92.69 158 ASP A O 1
ATOM 1336 N N . ILE A 1 159 ? -14.173 6.612 3.145 1.00 94.56 159 ILE A N 1
ATOM 1337 C CA . ILE A 1 159 ? -15.088 7.504 2.417 1.00 94.56 159 ILE A CA 1
ATOM 1338 C C . ILE A 1 159 ? -15.921 6.779 1.354 1.00 94.56 159 ILE A C 1
ATOM 1340 O O . ILE A 1 159 ? -16.849 7.365 0.798 1.00 94.56 159 ILE A O 1
ATOM 1344 N N . LEU A 1 160 ? -15.576 5.529 1.040 1.00 96.25 160 LEU A N 1
ATOM 1345 C CA . LEU A 1 160 ? -16.312 4.701 0.088 1.00 96.25 160 LEU A CA 1
ATOM 1346 C C . LEU A 1 160 ? -17.585 4.124 0.730 1.00 96.25 160 LEU A C 1
ATOM 1348 O O . LEU A 1 160 ? -17.650 3.980 1.953 1.00 96.25 160 LEU A O 1
ATOM 1352 N N . PRO A 1 161 ? -18.597 3.733 -0.071 1.00 95.81 161 PRO A N 1
ATOM 1353 C CA . PRO A 1 161 ? -19.761 3.027 0.451 1.00 95.81 161 PRO A CA 1
ATOM 1354 C C . PRO A 1 161 ? -19.346 1.758 1.206 1.00 95.81 161 PRO A C 1
ATOM 1356 O O . PRO A 1 161 ? -18.694 0.877 0.647 1.00 95.81 161 PRO A O 1
ATOM 1359 N N . THR A 1 162 ? -19.754 1.637 2.469 1.00 95.31 162 THR A N 1
ATOM 1360 C CA . THR A 1 162 ? -19.309 0.559 3.366 1.00 95.31 162 THR A CA 1
ATOM 1361 C C . THR A 1 162 ? -19.531 -0.837 2.771 1.00 95.31 162 THR A C 1
ATOM 1363 O O . THR A 1 162 ? -18.638 -1.681 2.805 1.00 95.31 162 THR A O 1
ATOM 1366 N N . GLU A 1 163 ? -20.701 -1.079 2.172 1.00 94.19 163 GLU A N 1
ATOM 1367 C CA . GLU A 1 163 ? -21.012 -2.387 1.581 1.00 94.19 163 GLU A CA 1
ATOM 1368 C C . GLU A 1 163 ? -20.194 -2.684 0.322 1.00 94.19 163 GLU A C 1
ATOM 1370 O O . GLU A 1 163 ? -19.872 -3.842 0.066 1.00 94.19 163 GLU A O 1
ATOM 1375 N N . MET A 1 164 ? -19.778 -1.653 -0.420 1.00 94.62 164 MET A N 1
ATOM 1376 C CA . MET A 1 164 ? -18.851 -1.817 -1.540 1.00 94.62 164 MET A CA 1
ATOM 1377 C C . MET A 1 164 ? -17.479 -2.275 -1.041 1.00 94.62 164 MET A C 1
ATOM 1379 O O . MET A 1 164 ? -16.906 -3.203 -1.604 1.00 94.62 164 MET A O 1
ATOM 1383 N N . VAL A 1 165 ? -16.966 -1.675 0.038 1.00 95.56 165 VAL A N 1
ATOM 1384 C CA . VAL A 1 165 ? -15.673 -2.070 0.619 1.00 95.56 165 VAL A CA 1
ATOM 1385 C C . VAL A 1 165 ? -15.707 -3.525 1.089 1.00 95.56 165 VAL A C 1
ATOM 1387 O O . VAL A 1 165 ? -14.791 -4.283 0.774 1.00 95.56 165 VAL A O 1
ATOM 1390 N N . PHE A 1 166 ? -16.768 -3.944 1.787 1.00 92.75 166 PHE A N 1
ATOM 1391 C CA . PHE A 1 166 ? -16.904 -5.337 2.226 1.00 92.75 166 PHE A CA 1
ATOM 1392 C C . PHE A 1 166 ? -17.058 -6.313 1.062 1.00 92.75 166 PHE A C 1
ATOM 1394 O O . PHE A 1 166 ? -16.414 -7.361 1.073 1.00 92.75 166 PHE A O 1
ATOM 1401 N N . PHE A 1 167 ? -17.847 -5.960 0.045 1.00 90.25 167 PHE A N 1
ATOM 1402 C CA . PHE A 1 167 ? -17.994 -6.779 -1.153 1.00 90.25 167 PHE A CA 1
ATOM 1403 C C . PHE A 1 167 ? -16.653 -6.971 -1.872 1.00 90.25 167 PHE A C 1
ATOM 1405 O O . PHE A 1 167 ? -16.269 -8.100 -2.170 1.00 90.25 167 PHE A O 1
ATOM 1412 N N . LEU A 1 168 ? -15.903 -5.890 -2.104 1.00 90.00 168 LEU A N 1
ATOM 1413 C CA . LEU A 1 168 ? -14.596 -5.957 -2.763 1.00 90.00 168 LEU A CA 1
ATOM 1414 C C . LEU A 1 168 ? -13.577 -6.735 -1.927 1.00 90.00 168 LEU A C 1
ATOM 1416 O O . LEU A 1 168 ? -12.834 -7.551 -2.470 1.00 90.00 168 LEU A O 1
ATOM 1420 N N . PHE A 1 169 ? -13.580 -6.555 -0.605 1.00 89.25 169 PHE A N 1
ATOM 1421 C CA . PHE A 1 169 ? -12.749 -7.352 0.291 1.00 89.25 169 PHE A CA 1
ATOM 1422 C C . PHE A 1 169 ? -13.071 -8.851 0.185 1.00 89.25 169 PHE A C 1
ATOM 1424 O O . PHE A 1 169 ? -12.159 -9.669 0.089 1.00 89.25 169 PHE A O 1
ATOM 1431 N N . GLU A 1 170 ? -14.351 -9.230 0.139 1.00 85.31 170 GLU A N 1
ATOM 1432 C CA . GLU A 1 170 ? -14.751 -10.624 -0.063 1.00 85.31 170 GLU A CA 1
ATOM 1433 C C . GLU A 1 170 ? -14.263 -11.157 -1.420 1.00 85.31 170 GLU A C 1
ATOM 1435 O O . GLU A 1 170 ? -13.628 -12.208 -1.465 1.00 85.31 170 GLU A O 1
ATOM 1440 N N . GLN A 1 171 ? -14.433 -10.402 -2.511 1.00 81.19 171 GLN A N 1
ATOM 1441 C CA . GLN A 1 171 ? -13.941 -10.804 -3.839 1.00 81.19 171 GLN A CA 1
ATOM 1442 C C . GLN A 1 171 ? -12.419 -11.026 -3.877 1.00 81.19 171 GLN A C 1
ATOM 1444 O O . GLN A 1 171 ? -11.934 -11.951 -4.537 1.00 81.19 171 GLN A O 1
ATOM 1449 N N . MET A 1 172 ? -11.658 -10.185 -3.175 1.00 80.94 172 MET A N 1
ATOM 1450 C CA . MET A 1 172 ? -10.193 -10.204 -3.190 1.00 80.94 172 MET A CA 1
ATOM 1451 C C . MET A 1 172 ? -9.599 -11.234 -2.221 1.00 80.94 172 MET A C 1
ATOM 1453 O O . MET A 1 172 ? -8.607 -11.885 -2.553 1.00 80.94 172 MET A O 1
ATOM 1457 N N . CYS A 1 173 ? -10.205 -11.402 -1.043 1.00 75.88 173 CYS A N 1
ATOM 1458 C CA . CYS A 1 173 ? -9.636 -12.161 0.074 1.00 75.88 173 CYS A CA 1
ATOM 1459 C C . CYS A 1 173 ? -10.392 -13.466 0.364 1.00 75.88 173 CYS A C 1
ATOM 1461 O O . CYS A 1 173 ? -9.785 -14.466 0.740 1.00 75.88 173 CYS A O 1
ATOM 1463 N N . ILE A 1 174 ? -11.715 -13.489 0.175 1.00 62.72 174 ILE A N 1
ATOM 1464 C CA . ILE A 1 174 ? -12.614 -14.554 0.644 1.00 62.72 174 ILE A CA 1
ATOM 1465 C C . ILE A 1 174 ? -13.426 -15.092 -0.548 1.00 62.72 174 ILE A C 1
ATOM 1467 O O . ILE A 1 174 ? -14.617 -14.854 -0.695 1.00 62.72 174 ILE A O 1
ATOM 1471 N N . GLY A 1 175 ? -12.775 -15.830 -1.449 1.00 53.62 175 GLY A N 1
ATOM 1472 C CA . GLY A 1 175 ? -13.455 -16.254 -2.684 1.00 53.62 175 GLY A CA 1
ATOM 1473 C C . GLY A 1 175 ? -12.578 -16.944 -3.722 1.00 53.62 175 GLY A C 1
ATOM 1474 O O . GLY A 1 175 ? -12.709 -16.688 -4.916 1.00 53.62 175 GLY A O 1
ATOM 1475 N N . LYS A 1 176 ? -11.660 -17.823 -3.289 1.00 53.03 176 LYS A N 1
ATOM 1476 C CA . LYS A 1 176 ? -10.673 -18.525 -4.144 1.00 53.03 176 LYS A CA 1
ATOM 1477 C C . LYS A 1 176 ? -9.656 -17.618 -4.862 1.00 53.03 176 LYS A C 1
ATOM 1479 O O . LYS A 1 176 ? -9.065 -18.081 -5.834 1.00 53.03 176 LYS A O 1
ATOM 1484 N N . LYS A 1 177 ? -9.454 -16.360 -4.432 1.00 61.25 177 LYS A N 1
ATOM 1485 C CA . LYS A 1 177 ? -8.520 -15.404 -5.075 1.00 61.25 177 LYS A CA 1
ATOM 1486 C C . LYS A 1 177 ? -8.693 -15.343 -6.612 1.00 61.25 177 LYS A C 1
ATOM 1488 O O . LYS A 1 177 ? -7.757 -15.046 -7.342 1.00 61.25 177 LYS A O 1
ATOM 1493 N N . LYS A 1 178 ? -9.890 -15.665 -7.134 1.00 50.94 178 LYS A N 1
ATOM 1494 C CA . LYS A 1 178 ? -10.126 -15.918 -8.573 1.00 50.94 178 LYS A CA 1
ATOM 1495 C C . LYS A 1 178 ? -9.954 -14.676 -9.450 1.00 50.94 178 LYS A C 1
ATOM 1497 O O . LYS A 1 178 ? -9.764 -14.812 -10.654 1.00 50.94 178 LYS A O 1
ATOM 1502 N N . HIS A 1 179 ? -10.011 -13.497 -8.836 1.00 53.59 179 HIS A N 1
ATOM 1503 C CA . HIS A 1 179 ? -9.922 -12.191 -9.489 1.00 53.59 179 HIS A CA 1
ATOM 1504 C C . HIS A 1 179 ? -8.693 -11.393 -9.029 1.00 53.59 179 HIS A C 1
ATOM 1506 O O . HIS A 1 179 ? -8.606 -10.188 -9.257 1.00 53.59 179 HIS A O 1
ATOM 1512 N N . SER A 1 180 ? -7.738 -12.062 -8.378 1.00 55.06 180 SER A N 1
ATOM 1513 C CA . SER A 1 180 ? -6.514 -11.469 -7.856 1.00 55.06 180 SER A CA 1
ATOM 1514 C C . SER A 1 180 ? -5.316 -12.079 -8.577 1.00 55.06 180 SER A C 1
ATOM 1516 O O . SER A 1 180 ? -5.266 -13.285 -8.810 1.00 55.06 180 SER A O 1
ATOM 1518 N N . ILE A 1 181 ? -4.320 -11.260 -8.919 1.00 53.88 181 ILE A N 1
ATOM 1519 C CA . ILE A 1 181 ? -3.009 -11.799 -9.302 1.00 53.88 181 ILE A CA 1
ATOM 1520 C C . ILE A 1 181 ? -2.503 -12.629 -8.108 1.00 53.88 181 ILE A C 1
ATOM 1522 O O . ILE A 1 181 ? -2.729 -12.242 -6.958 1.00 53.88 181 ILE A O 1
ATOM 1526 N N . ALA A 1 182 ? -1.876 -13.779 -8.371 1.00 49.97 182 ALA A N 1
ATOM 1527 C CA . ALA A 1 182 ? -1.477 -14.761 -7.354 1.00 49.97 182 ALA A CA 1
ATOM 1528 C C . ALA A 1 182 ? -0.628 -14.177 -6.195 1.00 49.97 182 ALA A C 1
ATOM 1530 O O . ALA A 1 182 ? -0.630 -14.746 -5.109 1.00 49.97 182 ALA A O 1
ATOM 1531 N N . ASP A 1 183 ? -0.011 -13.006 -6.401 1.00 56.00 183 ASP A N 1
ATOM 1532 C CA . ASP A 1 183 ? 0.887 -12.297 -5.478 1.00 56.00 183 ASP A CA 1
ATOM 1533 C C . ASP A 1 183 ? 0.301 -11.021 -4.840 1.00 56.00 183 ASP A C 1
ATOM 1535 O O . ASP A 1 183 ? 1.037 -10.108 -4.461 1.00 56.00 183 ASP A O 1
ATOM 1539 N N . LEU A 1 184 ? -1.023 -10.901 -4.667 1.00 60.44 184 LEU A N 1
ATOM 1540 C CA . LEU A 1 184 ? -1.518 -9.822 -3.793 1.00 60.44 184 LEU A CA 1
ATOM 1541 C C . LEU A 1 184 ? -1.068 -10.011 -2.328 1.00 60.44 184 LEU A C 1
ATOM 1543 O O . LEU A 1 184 ? -1.081 -9.046 -1.571 1.00 60.44 184 LEU A O 1
ATOM 1547 N N . SER A 1 185 ? -0.610 -11.201 -1.921 1.00 61.22 185 SER A N 1
ATOM 1548 C CA . SER A 1 185 ? -0.059 -11.439 -0.581 1.00 61.22 185 SER A CA 1
ATOM 1549 C C . SER A 1 185 ? 1.156 -10.546 -0.314 1.00 61.22 185 SER A C 1
ATOM 1551 O O . SER A 1 185 ? 2.230 -10.729 -0.881 1.00 61.22 185 SER A O 1
ATOM 1553 N N . GLY A 1 186 ? 0.993 -9.566 0.570 1.00 77.81 186 GLY A N 1
ATOM 1554 C CA . GLY A 1 186 ? 2.058 -8.645 0.938 1.00 77.81 186 GLY A CA 1
ATOM 1555 C C . GLY A 1 186 ? 1.565 -7.510 1.825 1.00 77.81 186 GLY A C 1
ATOM 1556 O O . GLY A 1 186 ? 0.418 -7.488 2.270 1.00 77.81 186 GLY A O 1
ATOM 1557 N N . PHE A 1 187 ? 2.448 -6.542 2.065 1.00 84.06 187 PHE A N 1
ATOM 1558 C CA . PHE A 1 187 ? 2.197 -5.408 2.958 1.00 84.06 187 PHE A CA 1
ATOM 1559 C C . PHE A 1 187 ? 0.897 -4.649 2.641 1.00 84.06 187 PHE A C 1
ATOM 1561 O O . PHE A 1 187 ? 0.147 -4.315 3.551 1.00 84.06 187 PHE A O 1
ATOM 1568 N N . ASP A 1 188 ? 0.603 -4.406 1.360 1.00 86.62 188 ASP A N 1
ATOM 1569 C CA . ASP A 1 188 ? -0.585 -3.638 0.969 1.00 86.62 188 ASP A CA 1
ATOM 1570 C C . ASP A 1 188 ? -1.893 -4.378 1.298 1.00 86.62 188 ASP A C 1
ATOM 1572 O O . ASP A 1 188 ? -2.846 -3.752 1.753 1.00 86.62 188 ASP A O 1
ATOM 1576 N N . MET A 1 189 ? -1.928 -5.709 1.152 1.00 87.75 189 MET A N 1
ATOM 1577 C CA . MET A 1 189 ? -3.090 -6.506 1.561 1.00 87.75 189 MET A CA 1
ATOM 1578 C C . MET A 1 189 ? -3.236 -6.578 3.074 1.00 87.75 189 MET A C 1
ATOM 1580 O O . MET A 1 189 ? -4.359 -6.511 3.564 1.00 87.75 189 MET A O 1
ATOM 1584 N N . LEU A 1 190 ? -2.133 -6.680 3.818 1.00 90.44 190 LEU A N 1
ATOM 1585 C CA . LEU A 1 190 ? -2.170 -6.645 5.280 1.00 90.44 190 LEU A CA 1
ATOM 1586 C C . LEU A 1 190 ? -2.783 -5.331 5.786 1.00 90.44 190 LEU A C 1
ATOM 1588 O O . LEU A 1 190 ? -3.683 -5.345 6.622 1.00 90.44 190 LEU A O 1
ATOM 1592 N N . VAL A 1 191 ? -2.340 -4.196 5.235 1.00 90.88 191 VAL A N 1
ATOM 1593 C CA . VAL A 1 191 ? -2.916 -2.880 5.552 1.00 90.88 191 VAL A CA 1
ATOM 1594 C C . VAL A 1 191 ? -4.399 -2.831 5.179 1.00 90.88 191 VAL A C 1
ATOM 1596 O O . VAL A 1 191 ? -5.206 -2.333 5.963 1.00 90.88 191 VAL A O 1
ATOM 1599 N N . PHE A 1 192 ? -4.779 -3.388 4.025 1.00 92.31 192 PHE A N 1
ATOM 1600 C CA . PHE A 1 192 ? -6.181 -3.432 3.621 1.00 92.31 192 PHE A CA 1
ATOM 1601 C C . PHE A 1 192 ? -7.046 -4.249 4.592 1.00 92.31 192 PHE A C 1
ATOM 1603 O O . PHE A 1 192 ? -8.118 -3.786 4.971 1.00 92.31 192 PHE A O 1
ATOM 1610 N N . HIS A 1 193 ? -6.570 -5.406 5.068 1.00 93.75 193 HIS A N 1
ATOM 1611 C CA . HIS A 1 193 ? -7.273 -6.199 6.084 1.00 93.75 193 HIS A CA 1
ATOM 1612 C C . HIS A 1 193 ? -7.544 -5.379 7.349 1.00 93.75 193 HIS A C 1
ATOM 1614 O O . HIS A 1 193 ? -8.683 -5.334 7.811 1.00 93.75 193 HIS A O 1
ATOM 1620 N N . PHE A 1 194 ? -6.535 -4.678 7.873 1.00 94.75 194 PHE A N 1
ATOM 1621 C CA . PHE A 1 194 ? -6.700 -3.831 9.059 1.00 94.75 194 PHE A CA 1
ATOM 1622 C C . PHE A 1 194 ? -7.692 -2.688 8.835 1.00 94.75 194 PHE A C 1
ATOM 1624 O O . PHE A 1 194 ? -8.565 -2.464 9.669 1.00 94.75 194 PHE A O 1
ATOM 1631 N N . ASN A 1 195 ? -7.648 -2.031 7.674 1.00 94.81 195 ASN A N 1
ATOM 1632 C CA . ASN A 1 195 ? -8.622 -0.995 7.326 1.00 94.81 195 ASN A CA 1
ATOM 1633 C C . ASN A 1 195 ? -10.065 -1.532 7.306 1.00 94.81 195 ASN A C 1
ATOM 1635 O O . ASN A 1 195 ? -10.985 -0.866 7.783 1.00 94.81 195 ASN A O 1
ATOM 1639 N N . VAL A 1 196 ? -10.279 -2.744 6.786 1.00 95.62 196 VAL A N 1
ATOM 1640 C CA . VAL A 1 196 ? -11.613 -3.360 6.746 1.00 95.62 196 VAL A CA 1
ATOM 1641 C C . VAL A 1 196 ? -12.060 -3.840 8.132 1.00 95.62 196 VAL A C 1
ATOM 1643 O O . VAL A 1 196 ? -13.243 -3.718 8.450 1.00 95.62 196 VAL A O 1
ATOM 1646 N N . ILE A 1 197 ? -11.143 -4.311 8.986 1.00 96.38 197 ILE A N 1
ATOM 1647 C CA . ILE A 1 197 ? -11.435 -4.604 10.401 1.00 96.38 197 ILE A CA 1
ATOM 1648 C C . ILE A 1 197 ? -11.882 -3.326 11.121 1.00 96.38 197 ILE A C 1
ATOM 1650 O O . ILE A 1 197 ? -12.942 -3.333 11.747 1.00 96.38 197 ILE A O 1
ATOM 1654 N N . ASP A 1 198 ? -11.139 -2.223 10.979 1.00 94.38 198 ASP A N 1
ATOM 1655 C CA . ASP A 1 198 ? -11.501 -0.915 11.544 1.00 94.38 198 ASP A CA 1
ATOM 1656 C C . ASP A 1 198 ? -12.897 -0.476 11.093 1.00 94.38 198 ASP A C 1
ATOM 1658 O O . ASP A 1 198 ? -13.729 -0.076 11.911 1.00 94.38 198 ASP A O 1
ATOM 1662 N N . LEU A 1 199 ? -13.176 -0.573 9.790 1.00 95.62 199 LEU A N 1
ATOM 1663 C CA . LEU A 1 199 ? -14.475 -0.220 9.223 1.00 95.62 199 LEU A CA 1
ATOM 1664 C C . LEU A 1 199 ? -15.596 -1.104 9.792 1.00 95.62 199 LEU A C 1
ATOM 1666 O O . LEU A 1 199 ? -16.647 -0.597 10.185 1.00 95.62 199 LEU A O 1
ATOM 1670 N N . ALA A 1 200 ? -15.373 -2.416 9.888 1.00 96.06 200 ALA A N 1
ATOM 1671 C CA . ALA A 1 200 ? -16.340 -3.352 10.449 1.00 96.06 200 ALA A CA 1
ATOM 1672 C C . ALA A 1 200 ? -16.629 -3.070 11.932 1.00 96.06 200 ALA A C 1
ATOM 1674 O O . ALA A 1 200 ? -17.793 -3.087 12.324 1.00 96.06 200 ALA A O 1
ATOM 1675 N N . ILE A 1 201 ? -15.614 -2.745 12.739 1.00 95.12 201 ILE A N 1
ATOM 1676 C CA . ILE A 1 201 ? -15.791 -2.370 14.152 1.00 95.12 201 ILE A CA 1
ATOM 1677 C C . ILE A 1 201 ? -16.559 -1.047 14.279 1.00 95.12 201 ILE A C 1
ATOM 1679 O O . ILE A 1 201 ? -17.481 -0.954 15.092 1.00 95.12 201 ILE A O 1
ATOM 1683 N N . LYS A 1 202 ? -16.233 -0.034 13.461 1.00 92.44 202 LYS A N 1
ATOM 1684 C CA . LYS A 1 202 ? -16.934 1.266 13.452 1.00 92.44 202 LYS A CA 1
ATOM 1685 C C . LYS A 1 202 ? -18.424 1.135 13.140 1.00 92.44 202 LYS A C 1
ATOM 1687 O O . LYS A 1 202 ? -19.225 1.869 13.708 1.00 92.44 202 LYS A O 1
ATOM 1692 N N . HIS A 1 203 ? -18.782 0.186 12.279 1.00 93.50 203 HIS A N 1
ATOM 1693 C CA . HIS A 1 203 ? -20.165 -0.143 11.929 1.00 93.50 203 HIS A CA 1
ATOM 1694 C C . HIS A 1 203 ? -20.757 -1.294 12.760 1.00 93.50 203 HIS A C 1
ATOM 1696 O O . HIS A 1 203 ? -21.762 -1.876 12.360 1.00 93.50 203 HIS A O 1
ATOM 1702 N N . GLU A 1 204 ? -20.131 -1.649 13.887 1.00 93.81 204 GLU A N 1
ATOM 1703 C CA . GLU A 1 204 ? -20.625 -2.649 14.850 1.00 93.81 204 GLU A CA 1
ATOM 1704 C C . GLU A 1 204 ? -20.824 -4.059 14.255 1.00 93.81 204 GLU A C 1
ATOM 1706 O O . GLU A 1 204 ? -21.478 -4.927 14.832 1.00 93.81 204 GLU A O 1
ATOM 1711 N N . LYS A 1 205 ? -20.182 -4.349 13.116 1.00 94.94 205 LYS A N 1
ATOM 1712 C CA . LYS A 1 205 ? -20.141 -5.673 12.480 1.00 94.94 205 LYS A CA 1
ATOM 1713 C C . LYS A 1 205 ? -19.056 -6.549 13.123 1.00 94.94 205 LYS A C 1
ATOM 1715 O O . LYS A 1 205 ? -18.172 -7.071 12.441 1.00 94.94 205 LYS A O 1
ATOM 1720 N N . TYR A 1 206 ? -19.106 -6.727 14.445 1.00 94.25 206 TYR A N 1
ATOM 1721 C CA . TYR A 1 206 ? -18.032 -7.363 15.226 1.00 94.25 206 TYR A CA 1
ATOM 1722 C C . TYR A 1 206 ? -17.723 -8.807 14.809 1.00 94.25 206 TYR A C 1
ATOM 1724 O O . TYR A 1 206 ? -16.558 -9.196 14.746 1.00 94.25 206 TYR A O 1
ATOM 1732 N N . SER A 1 207 ? -18.743 -9.602 14.471 1.00 92.19 207 SER A N 1
ATOM 1733 C CA . SER A 1 207 ? -18.545 -10.980 13.998 1.00 92.19 207 SER A CA 1
ATOM 1734 C C . SER A 1 207 ? -17.785 -11.031 12.670 1.00 92.19 207 SER A C 1
ATOM 1736 O O . SER A 1 207 ? -16.923 -11.889 12.489 1.00 92.19 207 SER A O 1
ATOM 1738 N N . LEU A 1 208 ? -18.068 -10.092 11.756 1.00 93.38 208 LEU A N 1
ATOM 1739 C CA . LEU A 1 208 ? -17.333 -9.960 10.498 1.00 93.38 208 LEU A CA 1
ATOM 1740 C C . LEU A 1 208 ? -15.890 -9.529 10.770 1.00 93.38 208 LEU A C 1
ATOM 1742 O O . LEU A 1 208 ? -14.969 -10.165 10.269 1.00 93.38 208 LEU A O 1
ATOM 1746 N N . ALA A 1 209 ? -15.692 -8.508 11.606 1.00 96.50 209 ALA A N 1
ATOM 1747 C CA . ALA A 1 209 ? -14.365 -8.023 11.977 1.00 96.50 209 ALA A CA 1
ATOM 1748 C C . ALA A 1 209 ? -13.487 -9.147 12.565 1.00 96.50 209 ALA A C 1
ATOM 1750 O O . ALA A 1 209 ? -12.338 -9.313 12.159 1.00 96.50 209 ALA A O 1
ATOM 1751 N N . LYS A 1 210 ? -14.049 -9.978 13.455 1.00 95.12 210 LYS A N 1
ATOM 1752 C CA . LYS A 1 210 ? -13.349 -11.131 14.039 1.00 95.12 210 LYS A CA 1
ATOM 1753 C C . LYS A 1 210 ? -12.988 -12.183 12.989 1.00 95.12 210 LYS A C 1
ATOM 1755 O O . LYS A 1 210 ? -11.853 -12.649 12.964 1.00 95.12 210 LYS A O 1
ATOM 1760 N N . LYS A 1 211 ? -13.920 -12.517 12.088 1.00 93.19 211 LYS A N 1
ATOM 1761 C CA . LYS A 1 211 ? -13.656 -13.441 10.972 1.00 93.19 211 LYS A CA 1
ATOM 1762 C C . LYS A 1 211 ? -12.506 -12.934 10.094 1.00 93.19 211 LYS A C 1
ATOM 1764 O O . LYS A 1 211 ? -11.632 -13.708 9.723 1.00 93.19 211 LYS A O 1
ATOM 1769 N N . ILE A 1 212 ? -12.483 -11.636 9.787 1.00 94.00 212 ILE A N 1
ATOM 1770 C CA . ILE A 1 212 ? -11.411 -11.024 8.991 1.00 94.00 212 ILE A CA 1
ATOM 1771 C C . ILE A 1 212 ? -10.074 -11.083 9.739 1.00 94.00 212 ILE A C 1
ATOM 1773 O O . ILE A 1 212 ? -9.060 -11.414 9.127 1.00 94.00 212 ILE A O 1
ATOM 1777 N N . LEU A 1 213 ? -10.050 -10.825 11.050 1.00 96.12 213 LEU A N 1
ATOM 1778 C CA . LEU A 1 213 ? -8.837 -10.960 11.864 1.00 96.12 213 LEU A CA 1
ATOM 1779 C C . LEU A 1 213 ? -8.287 -12.394 11.844 1.00 96.12 213 LEU A C 1
ATOM 1781 O O . LEU A 1 213 ? -7.082 -12.586 11.699 1.00 96.12 213 LEU A O 1
ATOM 1785 N N . GLU A 1 214 ? -9.149 -13.405 11.957 1.00 93.69 214 GLU A N 1
ATOM 1786 C CA . GLU A 1 214 ? -8.743 -14.813 11.891 1.00 93.69 214 GLU A CA 1
ATOM 1787 C C . GLU A 1 214 ? -8.117 -15.168 10.535 1.00 93.69 214 GLU A C 1
ATOM 1789 O O . GLU A 1 214 ? -7.071 -15.816 10.498 1.00 93.69 214 GLU A O 1
ATOM 1794 N N . GLU A 1 215 ? -8.697 -14.704 9.425 1.00 89.38 215 GLU A N 1
ATOM 1795 C CA . GLU A 1 215 ? -8.103 -14.877 8.090 1.00 89.38 215 GLU A CA 1
ATOM 1796 C C . GLU A 1 215 ? -6.779 -14.112 7.946 1.00 89.38 215 GLU A C 1
ATOM 1798 O O . GLU A 1 215 ? -5.790 -14.666 7.465 1.00 89.38 215 GLU A O 1
ATOM 1803 N N . THR A 1 216 ? -6.712 -12.884 8.470 1.00 91.88 216 THR A N 1
ATOM 1804 C CA . THR A 1 216 ? -5.482 -12.071 8.479 1.00 91.88 216 THR A CA 1
ATOM 1805 C C . THR A 1 216 ? -4.360 -12.808 9.203 1.00 91.88 216 THR A C 1
ATOM 1807 O O . THR A 1 216 ? -3.220 -12.840 8.737 1.00 91.88 216 THR A O 1
ATOM 1810 N N . LYS A 1 217 ? -4.675 -13.448 10.335 1.00 93.06 217 LYS A N 1
ATOM 1811 C CA . LYS A 1 217 ? -3.701 -14.224 11.098 1.00 93.06 217 LYS A CA 1
ATOM 1812 C C . LYS A 1 217 ? -3.212 -15.451 10.338 1.00 93.06 217 LYS A C 1
ATOM 1814 O O . LYS A 1 217 ? -2.012 -15.706 10.326 1.00 93.06 217 LYS A O 1
ATOM 1819 N N . LYS A 1 218 ? -4.111 -16.188 9.680 1.00 89.38 218 LYS A N 1
ATOM 1820 C CA . LYS A 1 218 ? -3.740 -17.360 8.868 1.00 89.38 218 LYS A CA 1
ATOM 1821 C C . LYS A 1 218 ? -2.785 -16.995 7.732 1.00 89.38 218 LYS A C 1
ATOM 1823 O O . LYS A 1 218 ? -1.888 -17.776 7.436 1.00 89.38 218 LYS A O 1
ATOM 1828 N N . GLU A 1 219 ? -2.977 -15.836 7.102 1.00 86.00 219 GLU A N 1
ATOM 1829 C CA . GLU A 1 219 ? -2.175 -15.421 5.946 1.00 86.00 219 GLU A CA 1
ATOM 1830 C C . GLU A 1 219 ? -0.873 -14.697 6.335 1.00 86.00 219 GLU A C 1
ATOM 1832 O O . GLU A 1 219 ? 0.156 -14.914 5.696 1.00 86.00 219 GLU A O 1
ATOM 1837 N N . PHE A 1 220 ? -0.882 -13.862 7.382 1.00 88.62 220 PHE A N 1
ATOM 1838 C CA . PHE A 1 220 ? 0.215 -12.921 7.652 1.00 88.62 220 PHE A CA 1
ATOM 1839 C C . PHE A 1 220 ? 0.895 -13.067 9.017 1.00 88.62 220 PHE A C 1
ATOM 1841 O O . PHE A 1 220 ? 1.960 -12.468 9.208 1.00 88.62 220 PHE A O 1
ATOM 1848 N N . PHE A 1 221 ? 0.322 -13.814 9.970 1.00 87.62 221 PHE A N 1
ATOM 1849 C CA . PHE A 1 221 ? 0.885 -13.919 11.320 1.00 87.62 221 PHE A CA 1
ATOM 185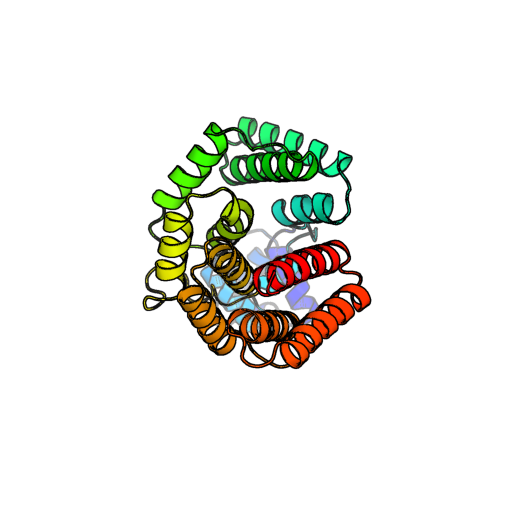0 C C . PHE A 1 221 ? 2.130 -14.807 11.321 1.00 87.62 221 PHE A C 1
ATOM 1852 O O . PHE A 1 221 ? 2.073 -16.033 11.393 1.00 87.62 221 PHE A O 1
ATOM 1859 N N . ASN A 1 222 ? 3.282 -14.154 11.246 1.00 85.44 222 ASN A N 1
ATOM 1860 C CA . ASN A 1 222 ? 4.599 -14.768 11.259 1.00 85.44 222 ASN A CA 1
ATOM 1861 C C . ASN A 1 222 ? 5.512 -13.914 12.158 1.00 85.44 222 ASN A C 1
ATOM 1863 O O . ASN A 1 222 ? 5.464 -12.691 12.031 1.00 85.44 222 ASN A O 1
ATOM 1867 N N . PRO A 1 223 ? 6.368 -14.503 13.01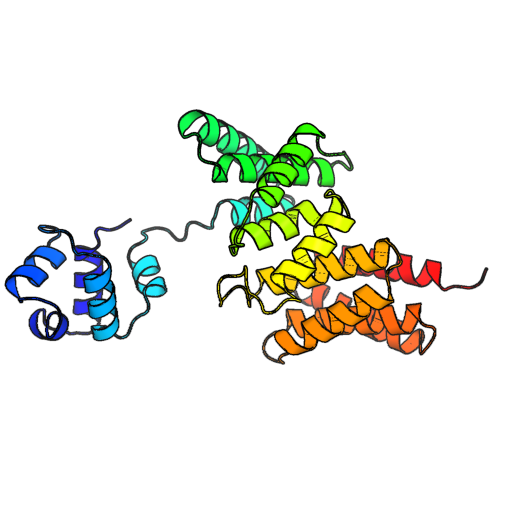7 1.00 85.62 223 PRO A N 1
ATOM 1868 C CA . PRO A 1 223 ? 7.298 -13.747 13.864 1.00 85.62 223 PRO A CA 1
ATOM 1869 C C . PRO A 1 223 ? 8.199 -12.747 13.118 1.00 85.62 223 PRO A C 1
ATOM 1871 O O . PRO A 1 223 ? 8.602 -11.740 13.691 1.00 85.62 223 PRO A O 1
ATOM 1874 N N . LEU A 1 224 ? 8.501 -12.995 11.839 1.00 87.25 224 LEU A N 1
ATOM 1875 C CA . LEU A 1 224 ? 9.272 -12.080 10.988 1.00 87.25 224 LEU A CA 1
ATOM 1876 C C . LEU A 1 224 ? 8.436 -10.904 10.455 1.00 87.25 224 LEU A C 1
ATOM 1878 O O . LEU A 1 224 ? 8.991 -9.898 10.019 1.00 87.25 224 LEU A O 1
ATOM 1882 N N . ASN A 1 225 ? 7.107 -11.003 10.507 1.00 89.25 225 ASN A N 1
ATOM 1883 C CA . ASN A 1 225 ? 6.178 -9.941 10.142 1.00 89.25 225 ASN A CA 1
ATOM 1884 C C . ASN A 1 225 ? 5.682 -9.211 11.398 1.00 89.25 225 ASN A C 1
ATOM 1886 O O . ASN A 1 225 ? 4.530 -9.345 11.815 1.00 89.25 225 ASN A O 1
ATOM 1890 N N . LEU A 1 226 ? 6.578 -8.425 12.003 1.00 90.69 226 LEU A N 1
ATOM 1891 C CA . LEU A 1 226 ? 6.317 -7.725 13.263 1.00 90.69 226 LEU A CA 1
ATOM 1892 C C . LEU A 1 226 ? 5.059 -6.847 13.203 1.00 90.69 226 LEU A C 1
ATOM 1894 O O . LEU A 1 226 ? 4.310 -6.795 14.170 1.00 90.69 226 LEU A O 1
ATOM 1898 N N . LEU A 1 227 ? 4.797 -6.187 12.069 1.00 90.12 227 LEU A N 1
ATOM 1899 C CA . LEU A 1 227 ? 3.596 -5.367 11.916 1.00 90.12 227 LEU A CA 1
ATOM 1900 C C . LEU A 1 227 ? 2.323 -6.211 12.030 1.00 90.12 227 LEU A C 1
ATOM 1902 O O . LEU A 1 227 ? 1.411 -5.826 12.757 1.00 90.12 227 LEU A O 1
ATOM 1906 N N . ALA A 1 228 ? 2.266 -7.355 11.338 1.00 92.88 228 ALA A N 1
ATOM 1907 C CA . ALA A 1 228 ? 1.105 -8.235 11.407 1.00 92.88 228 ALA A CA 1
ATOM 1908 C C . ALA A 1 228 ? 0.862 -8.720 12.835 1.00 92.88 228 ALA A C 1
ATOM 1910 O O . ALA A 1 228 ? -0.259 -8.623 13.324 1.00 92.88 228 ALA A O 1
ATOM 1911 N N . VAL A 1 229 ? 1.916 -9.190 13.509 1.00 93.56 229 VAL A N 1
ATOM 1912 C CA . VAL A 1 229 ? 1.833 -9.692 14.887 1.00 93.56 229 VAL A CA 1
ATOM 1913 C C . VAL A 1 229 ? 1.342 -8.602 15.836 1.00 93.56 229 VAL A C 1
ATOM 1915 O O . VAL A 1 229 ? 0.347 -8.797 16.530 1.00 93.56 229 VAL A O 1
ATOM 1918 N N . THR A 1 230 ? 1.996 -7.440 15.822 1.00 94.00 230 THR A N 1
ATOM 1919 C CA . THR A 1 230 ? 1.683 -6.322 16.716 1.00 94.00 230 THR A CA 1
ATOM 1920 C C . THR A 1 230 ? 0.239 -5.855 16.543 1.00 94.00 230 THR A C 1
ATOM 1922 O O . THR A 1 230 ? -0.506 -5.777 17.513 1.00 94.00 230 THR A O 1
ATOM 1925 N N . ILE A 1 231 ? -0.204 -5.608 15.309 1.00 95.94 231 ILE A N 1
ATOM 1926 C CA . ILE A 1 231 ? -1.556 -5.090 15.069 1.00 95.94 231 ILE A CA 1
ATOM 1927 C C . ILE A 1 231 ? -2.633 -6.169 15.280 1.00 95.94 231 ILE A C 1
ATOM 1929 O O . ILE A 1 231 ? -3.714 -5.862 15.779 1.00 95.94 231 ILE A O 1
ATOM 1933 N N . CYS A 1 232 ? -2.354 -7.446 14.992 1.00 96.94 232 CYS A N 1
ATOM 1934 C CA . CYS A 1 232 ? -3.286 -8.525 15.334 1.00 96.94 232 CYS A CA 1
ATOM 1935 C C . CYS A 1 232 ? -3.499 -8.645 16.851 1.00 96.94 232 CYS A C 1
ATOM 1937 O O . CYS A 1 232 ? -4.635 -8.843 17.278 1.00 96.94 232 CYS A O 1
ATOM 1939 N N . ASN A 1 233 ? -2.440 -8.485 17.655 1.00 96.00 233 ASN A N 1
ATOM 1940 C CA . ASN A 1 233 ? -2.540 -8.498 19.118 1.00 96.00 233 ASN A CA 1
ATOM 1941 C C . ASN A 1 233 ? -3.372 -7.320 19.643 1.00 96.00 233 ASN A C 1
ATOM 1943 O O . ASN A 1 233 ? -4.164 -7.490 20.567 1.00 96.00 233 ASN A O 1
ATOM 1947 N N . TYR A 1 234 ? -3.242 -6.141 19.028 1.00 97.81 234 TYR A N 1
ATOM 1948 C CA . TYR A 1 234 ? -4.098 -4.997 19.340 1.00 97.81 234 TYR A CA 1
ATOM 1949 C C . TYR A 1 234 ? -5.581 -5.322 19.124 1.00 97.81 234 TYR A C 1
ATOM 1951 O O . TYR A 1 234 ? -6.389 -5.111 20.027 1.00 97.81 234 TYR A O 1
ATOM 1959 N N . TYR A 1 235 ? -5.945 -5.898 17.972 1.00 97.88 235 TYR A N 1
ATOM 1960 C CA . TYR A 1 235 ? -7.339 -6.271 17.711 1.00 97.88 235 TYR A CA 1
ATOM 1961 C C . TYR A 1 235 ? -7.840 -7.414 18.599 1.00 97.88 235 TYR A C 1
ATOM 1963 O O . TYR A 1 235 ? -8.999 -7.374 19.005 1.00 97.88 235 TYR A O 1
ATOM 1971 N N . ASP A 1 236 ? -7.003 -8.396 18.952 1.00 96.88 236 ASP A N 1
ATOM 1972 C CA . ASP A 1 236 ? -7.367 -9.385 19.979 1.00 96.88 236 ASP A CA 1
ATOM 1973 C C . ASP A 1 236 ? -7.734 -8.697 21.293 1.00 96.88 236 ASP A C 1
ATOM 1975 O O . ASP A 1 236 ? -8.757 -9.023 21.897 1.00 96.88 236 ASP A O 1
ATOM 1979 N N . GLY A 1 237 ? -6.931 -7.708 21.695 1.00 97.12 237 GLY A N 1
ATOM 1980 C CA . GLY A 1 237 ? -7.197 -6.897 22.872 1.00 97.12 237 GLY A CA 1
ATOM 1981 C C . GLY A 1 237 ? -8.538 -6.171 22.788 1.00 97.12 237 GLY A C 1
ATOM 1982 O O . GLY A 1 237 ? -9.358 -6.274 23.702 1.00 97.12 237 GLY A O 1
ATOM 1983 N N . LEU A 1 238 ? -8.821 -5.523 21.653 1.00 96.81 238 LEU A N 1
ATOM 1984 C CA . LEU A 1 238 ? -10.113 -4.873 21.421 1.00 96.81 238 LEU A CA 1
ATOM 1985 C C . LEU A 1 238 ? -11.287 -5.858 21.485 1.00 96.81 238 LEU A C 1
ATOM 1987 O O . LEU A 1 238 ? -12.318 -5.531 22.067 1.00 96.81 238 LEU A O 1
ATOM 1991 N N . PHE A 1 239 ? -11.155 -7.066 20.930 1.00 96.06 239 PHE A N 1
ATOM 1992 C CA . PHE A 1 239 ? -12.220 -8.072 20.989 1.00 96.06 239 PHE A CA 1
ATOM 1993 C C . PHE A 1 239 ? -12.430 -8.646 22.394 1.00 96.06 239 PHE A C 1
ATOM 1995 O O . PHE A 1 239 ? -13.569 -8.960 22.742 1.00 96.06 239 PHE A O 1
ATOM 2002 N N . LEU A 1 240 ? -11.382 -8.762 23.217 1.00 95.50 240 LEU A N 1
ATOM 2003 C CA . LEU A 1 240 ? -11.528 -9.135 24.629 1.00 95.50 240 LEU A CA 1
ATOM 2004 C C . LEU A 1 240 ? -12.344 -8.096 25.410 1.00 95.50 240 LEU A C 1
ATOM 2006 O O . LEU A 1 240 ? -13.197 -8.485 26.211 1.00 95.50 240 LEU A 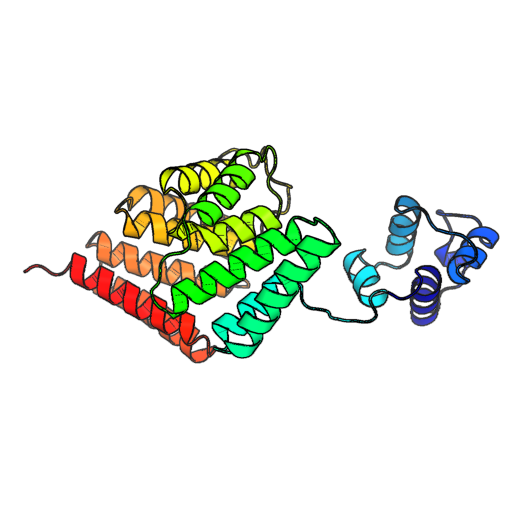O 1
ATOM 2010 N N . ILE A 1 241 ? -12.128 -6.805 25.128 1.00 94.88 241 ILE A N 1
ATOM 2011 C CA . ILE A 1 241 ? -12.902 -5.696 25.705 1.00 94.88 241 ILE A CA 1
ATOM 2012 C C . ILE A 1 241 ? -14.346 -5.735 25.188 1.00 94.88 241 ILE A C 1
ATOM 2014 O O . ILE A 1 241 ? -15.279 -5.804 25.981 1.00 94.88 241 ILE A O 1
ATOM 2018 N N . LEU A 1 242 ? -14.541 -5.739 23.865 1.00 92.75 242 LEU A N 1
ATOM 2019 C CA . LEU A 1 242 ? -15.861 -5.654 23.224 1.00 92.75 242 LEU A CA 1
ATOM 2020 C C . LEU A 1 242 ? -16.802 -6.803 23.593 1.00 92.75 242 LEU A C 1
ATOM 2022 O O . LEU A 1 242 ? -18.004 -6.589 23.719 1.00 92.75 242 LEU A O 1
ATOM 2026 N N . PHE A 1 243 ? -16.279 -8.021 23.748 1.00 91.19 243 PHE A N 1
ATOM 2027 C CA . PHE A 1 243 ? -17.094 -9.183 24.110 1.00 91.19 243 PHE A CA 1
ATOM 2028 C C . PHE A 1 243 ? -17.211 -9.404 25.623 1.00 91.19 243 PHE A C 1
ATOM 2030 O O . PHE A 1 243 ? -17.860 -10.361 26.033 1.00 91.19 243 PHE A O 1
ATOM 2037 N N . GLY A 1 244 ? -16.607 -8.542 26.450 1.00 83.06 244 GLY A N 1
ATOM 2038 C CA . GLY A 1 244 ? -16.675 -8.643 27.910 1.00 83.06 244 GLY A CA 1
ATOM 2039 C C . GLY A 1 244 ? -16.005 -9.897 28.480 1.00 83.06 244 GLY A C 1
ATOM 2040 O O . GLY A 1 244 ? -16.358 -10.327 29.574 1.00 83.06 244 GLY A O 1
ATOM 2041 N N . ASN A 1 245 ? -15.065 -10.497 27.742 1.00 84.25 245 ASN A N 1
ATOM 2042 C CA . ASN A 1 245 ? -14.398 -11.733 28.157 1.00 84.25 245 ASN A CA 1
ATOM 2043 C C . ASN A 1 245 ? -13.319 -11.459 29.214 1.00 84.25 245 ASN A C 1
ATOM 2045 O O . ASN A 1 245 ? -13.273 -12.146 30.229 1.00 84.25 245 ASN A O 1
ATOM 2049 N N . ASP A 1 246 ? -12.456 -10.470 28.958 1.00 92.31 246 ASP A N 1
ATOM 2050 C CA . ASP A 1 246 ? -11.385 -10.036 29.865 1.00 92.31 246 ASP A CA 1
ATOM 2051 C C . ASP A 1 246 ? -10.910 -8.624 29.470 1.00 92.31 246 ASP A C 1
ATOM 2053 O O . ASP A 1 246 ? -10.002 -8.441 28.654 1.00 92.31 246 ASP A O 1
ATOM 2057 N N . ALA A 1 247 ? -11.575 -7.594 29.999 1.00 93.00 247 ALA A N 1
ATOM 2058 C CA . ALA A 1 247 ? -11.287 -6.207 29.630 1.00 93.00 247 ALA A CA 1
ATOM 2059 C C . ALA A 1 247 ? -9.904 -5.728 30.114 1.00 93.00 247 ALA A C 1
ATOM 2061 O O . ALA A 1 247 ? -9.304 -4.860 29.474 1.00 93.00 247 ALA A O 1
ATOM 2062 N N . GLU A 1 248 ? -9.384 -6.288 31.210 1.00 94.31 248 GLU A N 1
ATOM 2063 C CA . GLU A 1 248 ? -8.064 -5.944 31.745 1.00 94.31 248 GLU A CA 1
ATOM 2064 C C . GLU A 1 248 ? -6.964 -6.487 30.829 1.00 94.31 248 GLU A C 1
ATOM 2066 O O . GLU A 1 248 ? -6.124 -5.720 30.346 1.00 94.31 248 GLU A O 1
ATOM 2071 N N . GLN A 1 249 ? -7.018 -7.783 30.501 1.00 96.31 249 GLN A N 1
ATOM 2072 C CA . GLN A 1 249 ? -6.089 -8.385 29.548 1.00 96.31 249 GLN A CA 1
ATOM 2073 C C . GLN A 1 249 ? -6.198 -7.722 28.171 1.00 96.31 249 GLN A C 1
ATOM 2075 O O . GLN A 1 249 ? -5.180 -7.464 27.524 1.00 96.31 249 GLN A O 1
ATOM 2080 N N . GLY A 1 250 ? -7.421 -7.416 27.729 1.00 97.12 250 GLY A N 1
ATOM 2081 C CA . GLY A 1 250 ? -7.649 -6.756 26.452 1.00 97.12 250 GLY A CA 1
ATOM 2082 C C . GLY A 1 250 ? -7.025 -5.362 26.373 1.00 97.12 250 GLY A C 1
ATOM 2083 O O . GLY A 1 250 ? -6.348 -5.039 25.396 1.00 97.12 250 GLY A O 1
ATOM 2084 N N . THR A 1 251 ? -7.177 -4.568 27.437 1.00 97.00 251 THR A N 1
ATOM 2085 C CA . THR A 1 251 ? -6.561 -3.236 27.544 1.00 97.00 251 THR A CA 1
ATOM 2086 C C . THR A 1 251 ? -5.040 -3.341 27.529 1.00 97.00 251 THR A C 1
ATOM 2088 O O . THR A 1 251 ? -4.388 -2.630 26.767 1.00 97.00 251 THR A O 1
ATOM 2091 N N . LYS A 1 252 ? -4.474 -4.289 28.286 1.00 97.69 252 LYS A N 1
ATOM 2092 C CA . LYS A 1 252 ? -3.027 -4.523 28.329 1.00 97.69 252 LYS A CA 1
ATOM 2093 C C . LYS A 1 252 ? -2.440 -4.829 26.945 1.00 97.69 252 LYS A C 1
ATOM 2095 O O . LYS A 1 252 ? -1.452 -4.211 26.561 1.00 97.69 252 LYS A O 1
ATOM 2100 N N . LEU A 1 253 ? -3.052 -5.736 26.177 1.00 97.62 253 LEU A N 1
ATOM 2101 C CA . LEU A 1 253 ? -2.586 -6.078 24.822 1.00 97.62 253 LEU A CA 1
ATOM 2102 C C . LEU A 1 253 ? -2.599 -4.868 23.875 1.00 97.62 253 LEU A C 1
ATOM 2104 O O . LEU A 1 253 ? -1.675 -4.670 23.074 1.00 97.62 253 LEU A O 1
ATOM 2108 N N . ALA A 1 254 ? -3.647 -4.048 23.965 1.00 97.62 254 ALA A N 1
ATOM 2109 C CA . ALA A 1 254 ? -3.772 -2.849 23.152 1.00 97.62 254 ALA A CA 1
ATOM 2110 C C . ALA A 1 254 ? -2.723 -1.786 23.536 1.00 97.62 254 ALA A C 1
ATOM 2112 O O . ALA A 1 254 ? -2.086 -1.205 22.656 1.00 97.62 254 ALA A O 1
ATOM 2113 N N . GLU A 1 255 ? -2.486 -1.576 24.833 1.00 97.75 255 GLU A N 1
ATOM 2114 C CA . GLU A 1 255 ? -1.476 -0.641 25.343 1.00 97.75 255 GLU A CA 1
ATOM 2115 C C . GLU A 1 255 ? -0.045 -1.074 24.995 1.00 97.75 255 GLU A C 1
ATOM 2117 O O . GLU A 1 255 ? 0.740 -0.251 24.523 1.00 97.75 255 GLU A O 1
ATOM 2122 N N . GLU A 1 256 ? 0.290 -2.360 25.131 1.00 97.44 256 GLU A N 1
ATOM 2123 C CA . GLU A 1 256 ? 1.595 -2.902 24.723 1.00 97.44 256 GLU A CA 1
ATOM 2124 C C . GLU A 1 256 ? 1.874 -2.638 23.236 1.00 97.44 256 GLU A C 1
ATOM 2126 O O . GLU A 1 256 ? 2.977 -2.232 22.859 1.00 97.44 256 GLU A O 1
ATOM 2131 N N . THR A 1 257 ? 0.855 -2.784 22.385 1.00 96.88 257 THR A N 1
ATOM 2132 C CA . THR A 1 257 ? 0.958 -2.455 20.958 1.00 96.88 257 THR A CA 1
ATOM 2133 C C . THR A 1 257 ? 1.244 -0.969 20.738 1.00 96.88 257 THR A C 1
ATOM 2135 O O . THR A 1 257 ? 2.126 -0.616 19.950 1.00 96.88 257 THR A O 1
ATOM 2138 N N . ILE A 1 258 ? 0.536 -0.084 21.443 1.00 97.75 258 ILE A N 1
ATOM 2139 C CA . ILE A 1 258 ? 0.750 1.367 21.348 1.00 97.75 258 ILE A CA 1
ATOM 2140 C C . ILE A 1 258 ? 2.190 1.722 21.749 1.00 97.75 258 ILE A C 1
ATOM 2142 O O . ILE A 1 258 ? 2.853 2.468 21.026 1.00 97.75 258 ILE A O 1
ATOM 2146 N N . VAL A 1 259 ? 2.722 1.119 22.818 1.00 97.44 259 VAL A N 1
ATOM 2147 C CA . VAL A 1 259 ? 4.116 1.314 23.258 1.00 97.44 259 VAL A CA 1
ATOM 2148 C C . VAL A 1 259 ? 5.123 0.890 22.183 1.00 97.44 259 VAL A C 1
ATOM 2150 O O . VAL A 1 259 ? 6.120 1.585 21.958 1.00 97.44 259 VAL A O 1
ATOM 2153 N N . VAL A 1 260 ? 4.876 -0.218 21.475 1.00 96.50 260 VAL A N 1
ATOM 2154 C CA . VAL A 1 260 ? 5.723 -0.646 20.347 1.00 96.50 260 VAL A CA 1
ATOM 2155 C C . VAL A 1 260 ? 5.710 0.401 19.230 1.00 96.50 260 VAL A C 1
ATOM 2157 O O . VAL A 1 260 ? 6.774 0.788 18.740 1.00 96.50 260 VAL A O 1
ATOM 2160 N N . LEU A 1 261 ? 4.533 0.913 18.854 1.00 95.12 261 LEU A N 1
ATOM 2161 C CA . LEU A 1 261 ? 4.408 1.950 17.822 1.00 95.12 261 LEU A CA 1
ATOM 2162 C C . LEU A 1 261 ? 5.161 3.235 18.206 1.00 95.12 261 LEU A C 1
ATOM 2164 O O . LEU A 1 261 ? 5.886 3.801 17.381 1.00 95.12 261 LEU A O 1
ATOM 2168 N N . GLU A 1 262 ? 5.047 3.675 19.460 1.00 95.56 262 GLU A N 1
ATOM 2169 C CA . GLU A 1 262 ? 5.779 4.835 19.983 1.00 95.56 262 GLU A CA 1
ATOM 2170 C C . GLU A 1 262 ? 7.295 4.617 19.962 1.00 95.56 262 GLU A C 1
ATOM 2172 O O . GLU A 1 262 ? 8.043 5.485 19.497 1.00 95.56 262 GLU A O 1
ATOM 2177 N N . SER A 1 263 ? 7.746 3.434 20.384 1.00 96.25 263 SER A N 1
ATOM 2178 C CA . SER A 1 263 ? 9.160 3.035 20.386 1.00 96.25 263 SER A CA 1
ATOM 2179 C C . SER A 1 263 ? 9.754 3.022 18.973 1.00 96.25 263 SER A C 1
ATOM 2181 O O . SER A 1 263 ? 10.901 3.426 18.766 1.00 96.25 263 SER A O 1
ATOM 2183 N N . CYS A 1 264 ? 8.952 2.654 17.971 1.00 94.06 264 CYS A N 1
ATOM 2184 C CA . CYS A 1 264 ? 9.307 2.728 16.552 1.00 94.06 264 CYS A CA 1
ATOM 2185 C C . CYS A 1 264 ? 9.181 4.140 15.946 1.00 94.06 264 CYS A C 1
ATOM 2187 O O . CYS A 1 264 ? 9.404 4.310 14.747 1.00 94.06 264 CYS A O 1
ATOM 2189 N N . LYS A 1 265 ? 8.855 5.168 16.745 1.00 92.81 265 LYS A N 1
ATOM 2190 C CA . LYS A 1 265 ? 8.640 6.566 16.322 1.00 92.81 265 LYS A CA 1
ATOM 2191 C C . LYS A 1 265 ? 7.464 6.754 15.351 1.00 92.81 265 LYS A C 1
ATOM 2193 O O . LYS A 1 265 ? 7.400 7.765 14.649 1.00 92.81 265 LYS A O 1
ATOM 2198 N N . LEU A 1 266 ? 6.498 5.836 15.352 1.00 90.31 266 LEU A N 1
ATOM 2199 C CA . LEU A 1 266 ? 5.280 5.885 14.536 1.00 90.31 266 LEU A CA 1
ATOM 2200 C C . LEU A 1 266 ? 4.176 6.683 15.248 1.00 90.31 266 LEU A C 1
ATOM 2202 O O . LEU A 1 266 ? 3.110 6.165 15.575 1.00 90.31 266 LEU A O 1
ATOM 2206 N N . LYS A 1 267 ? 4.451 7.965 15.525 1.00 90.19 267 LYS A N 1
ATOM 2207 C CA . LYS A 1 267 ? 3.608 8.815 16.390 1.00 90.19 267 LYS A CA 1
ATOM 2208 C C . LYS A 1 267 ? 2.157 8.924 15.920 1.00 90.19 267 LYS A C 1
ATOM 2210 O O . LYS A 1 267 ? 1.250 8.867 16.740 1.00 90.19 267 LYS A O 1
ATOM 2215 N N . TYR A 1 268 ? 1.945 9.080 14.612 1.00 87.88 268 TYR A N 1
ATOM 2216 C CA . TYR A 1 268 ? 0.600 9.189 14.039 1.00 87.88 268 TYR A CA 1
ATOM 2217 C C . TYR A 1 268 ? -0.211 7.910 14.283 1.00 87.88 268 TYR A C 1
ATOM 2219 O O . TYR A 1 268 ? -1.361 7.963 14.708 1.00 87.88 268 TYR A O 1
ATOM 2227 N N . GLN A 1 269 ? 0.410 6.753 14.052 1.00 90.88 269 GLN A N 1
ATOM 2228 C CA . GLN A 1 269 ? -0.215 5.450 14.231 1.00 90.88 269 GLN A CA 1
ATOM 2229 C C . GLN A 1 269 ? -0.507 5.202 15.711 1.00 90.88 269 GLN A C 1
ATOM 2231 O O . GLN A 1 269 ? -1.639 4.858 16.034 1.00 90.88 269 GLN A O 1
ATOM 2236 N N . ALA A 1 270 ? 0.459 5.434 16.604 1.00 95.31 270 ALA A N 1
ATOM 2237 C CA . ALA A 1 270 ? 0.270 5.278 18.046 1.00 95.31 270 ALA A CA 1
ATOM 2238 C C . ALA A 1 270 ? -0.905 6.119 18.571 1.00 95.31 270 ALA A C 1
ATOM 2240 O O . ALA A 1 270 ? -1.789 5.589 19.241 1.00 95.31 270 ALA A O 1
ATOM 2241 N N . GLN A 1 271 ? -0.961 7.403 18.195 1.00 94.25 271 GLN A N 1
ATOM 2242 C CA . GLN A 1 271 ? -2.035 8.305 18.609 1.00 94.25 271 GLN A CA 1
ATOM 2243 C C . GLN A 1 271 ? -3.410 7.810 18.140 1.00 94.25 271 GLN A C 1
ATOM 2245 O O . GLN A 1 271 ? -4.332 7.729 18.945 1.00 94.25 271 GLN A O 1
ATOM 2250 N N . ARG A 1 272 ? -3.535 7.401 16.871 1.00 91.88 272 ARG A N 1
ATOM 2251 C CA . ARG A 1 272 ? -4.799 6.879 16.333 1.00 91.88 272 ARG A CA 1
ATOM 2252 C C . ARG A 1 272 ? -5.252 5.596 17.045 1.00 91.88 272 ARG A C 1
ATOM 2254 O O . ARG A 1 272 ? -6.435 5.445 17.323 1.00 91.88 272 ARG A O 1
ATOM 2261 N N . HIS A 1 273 ? -4.332 4.678 17.355 1.00 96.44 273 HIS A N 1
ATOM 2262 C CA . HIS A 1 273 ? -4.666 3.445 18.087 1.00 96.44 273 HIS A CA 1
ATOM 2263 C C . HIS A 1 273 ? -5.058 3.734 19.542 1.00 96.44 273 HIS A C 1
ATOM 2265 O O . HIS A 1 273 ? -5.912 3.047 20.099 1.00 96.44 273 HIS A O 1
ATOM 2271 N N . LYS A 1 274 ? -4.477 4.768 20.156 1.00 97.38 274 LYS A N 1
ATOM 2272 C CA . LYS A 1 274 ? -4.865 5.223 21.492 1.00 97.38 274 LYS A CA 1
ATOM 2273 C C . LYS A 1 274 ? -6.274 5.813 21.505 1.00 97.38 274 LYS A C 1
ATOM 2275 O O . LYS A 1 274 ? -7.082 5.415 22.334 1.00 97.38 274 LYS A O 1
ATOM 2280 N N . GLU A 1 275 ? -6.575 6.717 20.576 1.00 95.50 275 GLU A N 1
ATOM 2281 C CA . GLU A 1 275 ? -7.914 7.306 20.421 1.00 95.50 275 GLU A CA 1
ATOM 2282 C C . GLU A 1 275 ? -8.970 6.218 20.210 1.00 95.50 275 GLU A C 1
ATOM 2284 O O . GLU A 1 275 ? -9.977 6.185 20.912 1.00 95.50 275 GLU A O 1
ATOM 2289 N N . PHE A 1 276 ? -8.689 5.265 19.318 1.00 95.44 276 PHE A N 1
ATOM 2290 C CA . PHE A 1 276 ? -9.616 4.179 19.031 1.00 95.44 276 PHE A CA 1
ATOM 2291 C C . PHE A 1 276 ? -9.816 3.224 20.218 1.00 95.44 276 PHE A C 1
ATOM 2293 O O . PHE A 1 276 ? -10.937 2.793 20.474 1.00 95.44 276 PHE A O 1
ATOM 2300 N N . LEU A 1 277 ? -8.768 2.932 20.999 1.00 96.44 277 LEU A N 1
ATOM 2301 C CA . LEU A 1 277 ? -8.900 2.134 22.223 1.00 96.44 277 LEU A CA 1
ATOM 2302 C C . LEU A 1 277 ? -9.824 2.818 23.242 1.00 96.44 277 LEU A C 1
ATOM 2304 O O . LEU A 1 277 ? -10.682 2.160 23.831 1.00 96.44 277 LEU A O 1
ATOM 2308 N N . GLU A 1 278 ? -9.676 4.129 23.435 1.00 95.81 278 GLU A N 1
ATOM 2309 C CA . GLU A 1 278 ? -10.521 4.890 24.360 1.00 95.81 278 GLU A CA 1
ATOM 2310 C C . GLU A 1 278 ? -11.980 4.959 23.883 1.00 95.81 278 GLU A C 1
ATOM 2312 O O . GLU A 1 278 ? -12.890 4.781 24.693 1.00 95.81 278 GLU A O 1
ATOM 2317 N N . GLU A 1 279 ? -12.223 5.103 22.574 1.00 93.94 279 GLU A N 1
ATOM 2318 C CA . GLU A 1 279 ? -13.570 4.986 21.995 1.00 93.94 279 GLU A CA 1
ATOM 2319 C C . GLU A 1 279 ? -14.210 3.624 22.307 1.00 93.94 279 GLU A C 1
ATOM 2321 O O . GLU A 1 279 ? -15.376 3.555 22.700 1.00 93.94 279 GLU A O 1
ATOM 2326 N N . ILE A 1 280 ? -13.455 2.531 22.165 1.00 93.50 280 ILE A N 1
ATOM 2327 C CA . ILE A 1 280 ? -13.947 1.176 22.445 1.00 93.50 280 ILE A CA 1
ATOM 2328 C C . ILE A 1 280 ? -14.224 0.979 23.937 1.00 93.50 280 ILE A C 1
ATOM 2330 O O . ILE A 1 280 ? -15.272 0.441 24.294 1.00 93.50 280 ILE A O 1
ATOM 2334 N N . LYS A 1 281 ? -13.341 1.453 24.823 1.00 92.25 281 LYS A N 1
ATOM 2335 C CA . LYS A 1 281 ? -13.553 1.379 26.278 1.00 92.25 281 LYS A CA 1
ATOM 2336 C C . LYS A 1 281 ? -14.795 2.164 26.702 1.00 92.25 281 LYS A C 1
ATOM 2338 O O . LYS A 1 281 ? -15.583 1.655 27.497 1.00 92.25 281 LYS A O 1
ATOM 2343 N N . ALA A 1 282 ? -15.019 3.346 26.128 1.00 90.81 282 ALA A N 1
ATOM 2344 C CA . ALA A 1 282 ? -16.202 4.159 26.404 1.00 90.81 282 ALA A CA 1
ATOM 2345 C C . ALA A 1 282 ? -17.518 3.475 25.985 1.00 90.81 282 ALA A C 1
ATOM 2347 O O . ALA A 1 282 ? -18.542 3.691 26.625 1.00 90.81 282 ALA A O 1
ATOM 2348 N N . LYS A 1 283 ? -17.502 2.619 24.952 1.00 84.88 283 LYS A N 1
ATOM 2349 C CA . LYS A 1 283 ? -18.684 1.845 24.525 1.00 84.88 283 LYS A CA 1
ATOM 2350 C C . LYS A 1 283 ? -19.069 0.713 25.484 1.00 84.88 283 LYS A C 1
ATOM 2352 O O . LYS A 1 283 ? -20.215 0.274 25.450 1.00 84.88 283 LYS A O 1
ATOM 2357 N N . VAL A 1 284 ? -18.128 0.210 26.285 1.00 81.81 284 VAL A N 1
ATOM 2358 C CA . VAL A 1 284 ? -18.315 -0.991 27.125 1.00 81.81 284 VAL A CA 1
ATOM 2359 C C . VAL A 1 284 ? -18.441 -0.652 28.618 1.00 81.81 284 VAL A C 1
ATOM 2361 O O . VAL A 1 284 ? -18.897 -1.485 29.398 1.00 81.81 284 VAL A O 1
ATOM 2364 N N . GLN A 1 285 ? -18.086 0.566 29.044 1.00 65.88 285 GLN A N 1
ATOM 2365 C CA . GLN A 1 285 ? -18.312 0.990 30.428 1.00 65.88 285 GLN A CA 1
ATOM 2366 C C . GLN A 1 285 ? -19.818 1.111 30.729 1.00 65.88 285 GLN A C 1
ATOM 2368 O O . GLN A 1 285 ? -20.534 1.781 29.981 1.00 65.88 285 GLN A O 1
ATOM 2373 N N . PRO A 1 286 ? -20.320 0.489 31.814 1.00 54.12 286 PRO A N 1
ATOM 2374 C CA . PRO A 1 286 ? -21.686 0.720 32.264 1.00 54.12 286 PRO A CA 1
ATOM 2375 C C . PRO A 1 286 ? -21.821 2.162 32.778 1.00 54.12 286 PRO A C 1
ATOM 2377 O O . PRO A 1 286 ? -20.926 2.654 33.468 1.00 54.12 286 PRO A O 1
ATOM 2380 N N . ILE A 1 287 ? -22.930 2.820 32.418 1.00 40.16 287 ILE A N 1
ATOM 2381 C CA . ILE A 1 287 ? -23.367 4.106 32.997 1.00 40.16 287 ILE A CA 1
ATOM 2382 C C . ILE A 1 287 ? -23.575 3.946 34.505 1.00 40.16 287 ILE A C 1
ATOM 2384 O O . ILE A 1 287 ? -24.186 2.924 34.898 1.00 40.16 287 ILE A O 1
#

Radius of gyration: 23.79 Å; Cα contacts (8 Å, |Δi|>4): 264; chains: 1; bounding box: 57×44×65 Å

Mean predicted aligned error: 5.94 Å

Nearest PDB structures (foldseek):
  6w1f-assembly1_B  TM=8.259E-01  e=1.036E-07  Streptococcus thermophilus LMG 18311
  2axv-assembly1_D  TM=7.369E-01  e=2.245E-07  Enterococcus faecalis
  2grm-assembly2_C-5  TM=7.168E-01  e=2.783E-07  Enterococcus faecalis
  2aw6-assembly1_A  TM=7.173E-01  e=3.033E-07  Enterococcus faecalis
  2axz-assembly3_C  TM=7.242E-01  e=2.957E-06  Enterococcus faecalis

InterPro domains:
  IPR001387 Cro/C1-type, helix-turn-helix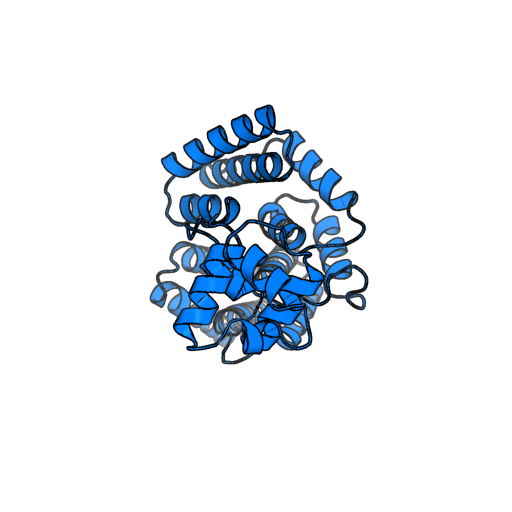 domain [PF01381] (8-61)
  IPR001387 Cro/C1-type, helix-turn-helix domain [PS50943] (8-61)
  IPR001387 Cro/C1-type, helix-turn-helix domain [SM00530] (7-61)
  IPR001387 Cro/C1-type, helix-turn-helix domain [cd00093] (5-61)
  IPR010057 HTH-type transcriptional regulator Rgg, C-terminal domain [PF21259] (95-274)
  IPR010057 HTH-type transcriptional regulator Rgg, C-terminal domain [TIGR01716] (70-282)
  IPR010982 Lambda repressor-like, DNA-binding domain superfamily [G3DSA:1.10.260.40] (1-64)
  IPR010982 Lambda repressor-like, DNA-binding domain superfamily [SSF47413] (3-63)
  IPR053163 HTH-type transcriptional regulator Rgg-like [PTHR37038] (1-279)